Protein AF-A0A915LZQ5-F1 (afdb_monomer_lite)

Radius of gyration: 23.86 Å; chains: 1; bounding box: 58×58×66 Å

InterPro domains:
  IPR000542 Acyltransferase ChoActase/COT/CPT [PTHR22589] (12-148)
  IPR023213 Chloramphenicol acetyltransferase-like domain superfamily [G3DSA:3.30.559.10] (94-149)
  IPR023213 Chloramphenicol acetyltransferase-like domain superfamily [G3DSA:3.30.559.10] (150-200)
  IPR039551 Choline/Carnitine o-acyltransferase, domain 1 and 2 [PF00755] (12-148)
  IPR039551 Choline/Carnitine o-acyltransferase, domain 1 and 2 [PF00755] (152-198)
  IPR042231 Choline/Carnitine o-acyltransferase, domain 2 [G3DSA:3.30.559.70] (10-93)

Foldseek 3Di:
DDDDDPDPDPPPPDDDDDDDPPVADCPVVVVVVVVVVVCCVPVPPDDPPPDDPPVPDDDDDDDDDDDDPVRVVVVVVVVVVVVVVVVPDDDDDDDDPPDDPVVCVVVVHHPVVVVVVVVQVVCCVVPVDGAQAFDWAWCVVDDVTHTFTDDPDNVCRNPVNHCLVVVVVVQVVCVVVVNPLVPVCCCVPPVCCRNRPDHD

Secondary structure (DSSP, 8-state):
----------TT--------STT--HHHHHHHHHHHHHHHHHS----TTPPP-GGGPPPP-PPP----HHHHHHHHHHHHHHHHHHHT--------TTS-HHHHHHTT--HHHHHHHHHHHHHHHHHSS------EEE-TTSTT--EEE--S-HHHHHTT--SHHHHHHHHHHHHHTT--GGG-HHHHSHHHHHHHH---

Organism: Meloidogyne javanica (NCBI:txid6303)

Structure (mmCIF, N/CA/C/O backbone):
data_AF-A0A915LZQ5-F1
#
_entry.id   AF-A0A915LZQ5-F1
#
loop_
_atom_site.group_PDB
_atom_site.id
_atom_site.type_symbol
_atom_site.label_atom_id
_atom_site.label_alt_id
_atom_site.label_comp_id
_atom_site.label_asym_id
_atom_site.label_entity_id
_atom_site.label_seq_id
_atom_site.pdbx_PDB_ins_code
_atom_site.Cartn_x
_atom_site.Cartn_y
_atom_site.Cartn_z
_atom_site.occupancy
_atom_site.B_iso_or_equiv
_atom_site.auth_seq_id
_atom_site.auth_comp_id
_atom_site.auth_asym_id
_atom_site.auth_atom_id
_atom_site.pdbx_PDB_model_num
ATOM 1 N N . MET A 1 1 ? -2.471 -2.135 -4.136 1.00 27.06 1 MET A N 1
ATOM 2 C CA . MET A 1 1 ? -1.853 -3.346 -4.716 1.00 27.06 1 MET A CA 1
ATOM 3 C C . MET A 1 1 ? -1.899 -3.179 -6.227 1.00 27.06 1 MET A C 1
ATOM 5 O O . MET A 1 1 ? -2.992 -3.068 -6.760 1.00 27.06 1 MET A O 1
ATOM 9 N N . PHE A 1 2 ? -0.751 -3.031 -6.893 1.00 25.64 2 PHE A N 1
ATOM 10 C CA . PHE A 1 2 ? -0.680 -2.902 -8.353 1.00 25.64 2 PHE A CA 1
ATOM 11 C C . PHE A 1 2 ? -0.154 -4.216 -8.953 1.00 25.64 2 PHE A C 1
ATOM 13 O O . PHE A 1 2 ? 0.814 -4.782 -8.458 1.00 25.64 2 PHE A O 1
ATOM 20 N N . SER A 1 3 ? -0.923 -4.697 -9.934 1.00 28.83 3 SER A N 1
ATOM 21 C CA . SER A 1 3 ? -0.864 -5.895 -10.787 1.00 28.83 3 SER A CA 1
ATOM 22 C C . SER A 1 3 ? 0.139 -7.024 -10.484 1.00 28.83 3 SER A C 1
ATOM 24 O O . SER A 1 3 ? 1.334 -6.947 -10.775 1.00 28.83 3 SER A O 1
ATOM 26 N N . ILE A 1 4 ? -0.421 -8.171 -10.086 1.00 29.38 4 ILE A N 1
ATOM 27 C CA . ILE A 1 4 ? 0.113 -9.474 -10.480 1.00 29.38 4 ILE A CA 1
ATOM 28 C C . ILE A 1 4 ? -0.446 -9.785 -11.870 1.00 29.38 4 ILE A C 1
ATOM 30 O O . ILE A 1 4 ? -1.651 -9.945 -12.038 1.00 29.38 4 ILE A O 1
ATOM 34 N N . ASN A 1 5 ? 0.437 -9.897 -12.855 1.00 34.09 5 ASN A N 1
ATOM 35 C CA . ASN A 1 5 ? 0.164 -10.677 -14.051 1.00 34.09 5 ASN A CA 1
ATOM 36 C C . ASN A 1 5 ? 1.446 -11.425 -14.418 1.00 34.09 5 ASN A C 1
ATOM 38 O O . ASN A 1 5 ? 2.407 -10.847 -14.926 1.00 34.09 5 ASN A O 1
ATOM 42 N N . CYS A 1 6 ? 1.478 -12.719 -14.108 1.00 31.05 6 CYS A N 1
ATOM 43 C CA . CYS A 1 6 ? 2.489 -13.640 -14.612 1.00 31.05 6 CYS A CA 1
ATOM 44 C C . CYS A 1 6 ? 2.131 -14.022 -16.055 1.00 31.05 6 CYS A C 1
ATOM 46 O O . CYS A 1 6 ? 1.712 -15.140 -16.328 1.00 31.05 6 CYS A O 1
ATOM 48 N N . GLY A 1 7 ? 2.275 -13.063 -16.969 1.00 30.92 7 GLY A N 1
ATOM 49 C CA . GLY A 1 7 ? 2.170 -13.247 -18.411 1.00 30.92 7 GLY A CA 1
ATOM 50 C C . GLY A 1 7 ? 3.357 -12.555 -19.063 1.00 30.92 7 GLY A C 1
ATOM 51 O O . GLY A 1 7 ? 3.455 -11.330 -19.056 1.00 30.92 7 GLY A O 1
ATOM 52 N N . TRP A 1 8 ? 4.304 -13.345 -19.555 1.00 36.03 8 TRP A N 1
ATOM 53 C CA . TRP A 1 8 ? 5.487 -12.867 -20.257 1.00 36.03 8 TRP A CA 1
ATOM 54 C C . TRP A 1 8 ? 5.080 -12.373 -21.643 1.00 36.03 8 TRP A C 1
ATOM 56 O O . TRP A 1 8 ? 5.133 -13.158 -22.571 1.00 36.03 8 TRP A O 1
ATOM 66 N N . GLU A 1 9 ? 4.632 -11.120 -21.768 1.00 37.03 9 GLU A N 1
ATOM 67 C CA . GLU A 1 9 ? 4.634 -10.344 -23.022 1.00 37.03 9 GLU A CA 1
ATOM 68 C C . GLU A 1 9 ? 4.082 -8.924 -22.779 1.00 37.03 9 GLU A C 1
ATOM 70 O O . GLU A 1 9 ? 2.894 -8.640 -22.925 1.00 37.03 9 GLU A O 1
ATOM 75 N N . TRP A 1 10 ? 4.959 -7.981 -22.418 1.00 47.81 10 TRP A N 1
ATOM 76 C CA . TRP A 1 10 ? 4.645 -6.548 -22.487 1.00 47.81 10 TRP A CA 1
ATOM 77 C C . TRP A 1 10 ? 4.782 -6.074 -23.943 1.00 47.81 10 TRP A C 1
ATOM 79 O O . TRP A 1 10 ? 5.743 -5.402 -24.304 1.00 47.81 10 TRP A O 1
ATOM 89 N N . THR A 1 11 ? 3.850 -6.459 -24.816 1.00 56.62 11 THR A N 1
ATOM 90 C CA . THR A 1 11 ? 3.900 -6.160 -26.266 1.00 56.62 11 THR A CA 1
ATOM 91 C C . THR A 1 11 ? 3.349 -4.780 -26.644 1.00 56.62 11 THR A C 1
ATOM 93 O O . THR A 1 11 ? 3.370 -4.407 -27.812 1.00 56.62 11 THR A O 1
ATOM 96 N N . ASN A 1 12 ? 2.878 -3.984 -25.676 1.00 70.25 12 ASN A N 1
ATOM 97 C CA . ASN A 1 12 ? 2.166 -2.718 -25.913 1.00 70.25 12 ASN A CA 1
ATOM 98 C C . ASN A 1 12 ? 2.841 -1.471 -25.310 1.00 70.25 12 ASN A C 1
ATOM 100 O O . ASN A 1 12 ? 2.164 -0.469 -25.078 1.00 70.25 12 ASN A O 1
ATOM 104 N N . CYS A 1 13 ? 4.147 -1.523 -25.029 1.00 74.81 13 CYS A N 1
ATOM 105 C CA . CYS A 1 13 ? 4.921 -0.405 -24.465 1.00 74.81 13 CYS A CA 1
ATOM 106 C C . CYS A 1 13 ? 4.404 0.135 -23.114 1.00 74.81 13 CYS A C 1
ATOM 108 O O . CYS A 1 13 ? 4.734 1.259 -22.735 1.00 74.81 13 CYS A O 1
ATOM 110 N N . LYS A 1 14 ? 3.607 -0.638 -22.365 1.00 81.31 14 LYS A N 1
ATOM 111 C CA . LYS A 1 14 ? 3.223 -0.277 -20.996 1.00 81.31 14 LYS A CA 1
ATOM 112 C C . LYS A 1 14 ? 4.376 -0.573 -20.037 1.00 81.31 14 LYS A C 1
ATOM 114 O O . LYS A 1 14 ? 4.915 -1.675 -20.036 1.00 81.31 14 LYS A O 1
ATOM 119 N N . GLY A 1 15 ? 4.726 0.411 -19.212 1.00 84.06 15 GLY A N 1
ATOM 120 C CA . GLY A 1 15 ? 5.668 0.267 -18.103 1.00 84.06 15 GLY A CA 1
ATOM 121 C C . GLY A 1 15 ? 4.943 0.382 -16.765 1.00 84.06 15 GLY A C 1
ATOM 122 O O . GLY A 1 15 ? 4.075 1.238 -16.605 1.00 84.06 15 GLY A O 1
ATOM 123 N N . THR A 1 16 ? 5.291 -0.474 -15.806 1.00 88.56 16 THR A N 1
ATOM 124 C CA . THR A 1 16 ? 4.781 -0.417 -14.429 1.00 88.56 16 THR A CA 1
ATOM 125 C C . THR A 1 16 ? 5.867 -0.832 -13.440 1.00 88.56 16 THR A C 1
ATOM 127 O O . THR A 1 16 ? 6.858 -1.450 -13.831 1.00 88.56 16 THR A O 1
ATOM 130 N N . ILE A 1 17 ? 5.682 -0.501 -12.161 1.00 88.69 17 ILE A N 1
ATOM 131 C CA . ILE A 1 17 ? 6.575 -0.899 -11.070 1.00 88.69 17 ILE A CA 1
ATOM 132 C C . ILE A 1 17 ? 5.790 -1.767 -10.087 1.00 88.69 17 ILE A C 1
ATOM 134 O O . ILE A 1 17 ? 4.825 -1.308 -9.478 1.00 88.69 17 ILE A O 1
ATOM 138 N N . ASN A 1 18 ? 6.254 -3.001 -9.894 1.00 91.00 18 ASN A N 1
ATOM 139 C CA . ASN A 1 18 ? 5.809 -3.861 -8.803 1.00 91.00 18 ASN A CA 1
ATOM 140 C C . ASN A 1 18 ? 6.783 -3.718 -7.634 1.00 91.00 18 ASN A C 1
ATOM 142 O O . ASN A 1 18 ? 7.990 -3.881 -7.816 1.00 91.00 18 ASN A O 1
ATOM 146 N N . LEU A 1 19 ? 6.261 -3.401 -6.447 1.00 89.38 19 LEU A N 1
ATOM 147 C CA . LEU A 1 19 ? 7.070 -3.140 -5.258 1.00 89.38 19 LEU A CA 1
ATOM 148 C C . LEU A 1 19 ? 6.786 -4.126 -4.121 1.00 89.38 19 LEU A C 1
ATOM 150 O O . LEU A 1 19 ? 5.645 -4.508 -3.863 1.00 89.38 19 LEU A O 1
ATOM 154 N N . GLU A 1 20 ? 7.847 -4.477 -3.406 1.00 94.06 20 GLU A N 1
ATOM 155 C CA . GLU A 1 20 ? 7.773 -5.018 -2.050 1.00 94.06 20 GLU A CA 1
ATOM 156 C C . GLU A 1 20 ? 7.486 -3.841 -1.093 1.00 94.06 20 GLU A C 1
ATOM 158 O O . GLU A 1 20 ? 8.071 -2.774 -1.265 1.00 94.06 20 GLU A O 1
ATOM 163 N N . HIS A 1 21 ? 6.547 -3.983 -0.151 1.00 91.44 21 HIS A N 1
ATOM 164 C CA . HIS A 1 21 ? 5.984 -2.863 0.627 1.00 91.44 21 HIS A CA 1
ATOM 165 C C . HIS A 1 21 ? 6.617 -2.683 2.023 1.00 91.44 21 HIS A C 1
ATOM 167 O O . HIS A 1 21 ? 6.398 -1.675 2.695 1.00 91.44 21 HIS A O 1
ATOM 173 N N . SER A 1 22 ? 7.387 -3.652 2.518 1.00 92.19 22 SER A N 1
ATOM 174 C CA . SER A 1 22 ? 7.903 -3.632 3.890 1.00 92.19 22 SER A CA 1
ATOM 175 C C . SER A 1 22 ? 8.868 -2.467 4.139 1.00 92.19 22 SER A C 1
ATOM 177 O O . SER A 1 22 ? 8.788 -1.801 5.179 1.00 92.19 22 SER A O 1
ATOM 179 N N . TRP A 1 23 ? 9.726 -2.157 3.163 1.00 92.56 23 TRP A N 1
ATOM 180 C CA . TRP A 1 23 ? 10.783 -1.155 3.312 1.00 92.56 23 TRP A CA 1
ATOM 181 C C . TRP A 1 23 ? 10.267 0.289 3.379 1.00 92.56 23 TRP A C 1
ATOM 183 O O . TRP A 1 23 ? 10.946 1.146 3.944 1.00 92.56 23 TRP A O 1
ATOM 193 N N . GLY A 1 24 ? 9.077 0.581 2.847 1.00 90.12 24 GLY A N 1
ATOM 194 C CA . GLY A 1 24 ? 8.582 1.952 2.759 1.00 90.12 24 GLY A CA 1
ATOM 195 C C . GLY A 1 24 ? 7.171 2.072 2.201 1.00 90.12 24 GLY A C 1
ATOM 196 O O . GLY A 1 24 ? 6.600 1.120 1.682 1.00 90.12 24 GLY A O 1
ATOM 197 N N . ASP A 1 25 ? 6.609 3.270 2.328 1.00 91.00 25 ASP A N 1
ATOM 198 C CA . ASP A 1 25 ? 5.268 3.586 1.837 1.00 91.00 25 ASP A CA 1
ATOM 199 C C . ASP A 1 25 ? 5.322 4.167 0.411 1.00 91.00 25 ASP A C 1
ATOM 201 O O . ASP A 1 25 ? 6.377 4.570 -0.089 1.00 91.00 25 ASP A O 1
ATOM 205 N N . GLY A 1 26 ? 4.167 4.261 -0.253 1.00 88.06 26 GLY A N 1
ATOM 206 C CA . GLY A 1 26 ? 4.080 4.602 -1.679 1.00 88.06 26 GLY A CA 1
ATOM 207 C C . GLY A 1 26 ? 4.660 5.962 -2.101 1.00 88.06 26 GLY A C 1
ATOM 208 O O . GLY A 1 26 ? 4.900 6.158 -3.287 1.00 88.06 26 GLY A O 1
ATOM 209 N N . VAL A 1 27 ? 4.933 6.889 -1.175 1.00 88.25 27 VAL A N 1
ATOM 210 C CA . VAL A 1 27 ? 5.432 8.246 -1.488 1.00 88.25 27 VAL A CA 1
ATOM 211 C C . VAL A 1 27 ? 6.784 8.214 -2.210 1.00 88.25 27 VAL A C 1
ATOM 213 O O . VAL A 1 27 ? 6.980 8.944 -3.181 1.00 88.25 27 VAL A O 1
ATOM 216 N N . ALA A 1 28 ? 7.709 7.354 -1.774 1.00 89.38 28 ALA A N 1
ATOM 217 C CA . ALA A 1 28 ? 9.025 7.240 -2.405 1.00 89.38 28 ALA A CA 1
ATOM 218 C C . ALA A 1 28 ? 8.923 6.665 -3.827 1.00 89.38 28 ALA A C 1
ATOM 220 O O . ALA A 1 28 ? 9.578 7.154 -4.747 1.00 89.38 28 ALA A O 1
ATOM 221 N N . VAL A 1 29 ? 8.062 5.661 -4.016 1.00 91.69 29 VAL A N 1
ATOM 222 C CA . VAL A 1 29 ? 7.835 5.037 -5.327 1.00 91.69 29 VAL A CA 1
ATOM 223 C C . VAL A 1 29 ? 7.101 5.986 -6.270 1.00 91.69 29 VAL A C 1
ATOM 225 O O . VAL A 1 29 ? 7.479 6.081 -7.432 1.00 91.69 29 VAL A O 1
ATOM 228 N N . LEU A 1 30 ? 6.114 6.742 -5.779 1.00 91.12 30 LEU A N 1
ATOM 229 C CA . LEU A 1 30 ? 5.427 7.763 -6.569 1.00 91.12 30 LEU A CA 1
ATOM 230 C C . LEU A 1 30 ? 6.423 8.799 -7.094 1.00 91.12 30 LEU A C 1
ATOM 232 O O . LEU A 1 30 ? 6.446 9.067 -8.292 1.00 91.12 30 LEU A O 1
ATOM 236 N N . ARG A 1 31 ? 7.307 9.308 -6.224 1.00 93.50 31 ARG A N 1
ATOM 237 C CA . ARG A 1 31 ? 8.341 10.257 -6.643 1.00 93.50 31 ARG A CA 1
ATOM 238 C C . ARG A 1 31 ? 9.282 9.652 -7.685 1.00 93.50 31 ARG A C 1
ATOM 240 O O . ARG A 1 31 ? 9.607 10.317 -8.662 1.00 93.50 31 ARG A O 1
ATOM 247 N N . LEU A 1 32 ? 9.703 8.401 -7.496 1.00 93.38 32 LEU A N 1
ATOM 248 C CA . LEU A 1 32 ? 10.529 7.688 -8.470 1.00 93.38 32 LEU A CA 1
ATOM 249 C C . LEU A 1 32 ? 9.826 7.586 -9.832 1.00 93.38 32 LEU A C 1
ATOM 251 O O . LEU A 1 32 ? 10.436 7.885 -10.853 1.00 93.38 32 LEU A O 1
ATOM 255 N N . MET A 1 33 ? 8.551 7.194 -9.852 1.00 92.69 33 MET A N 1
ATOM 256 C CA . MET A 1 33 ? 7.766 7.073 -11.084 1.00 92.69 33 MET A CA 1
ATOM 257 C C . MET A 1 33 ? 7.604 8.418 -11.795 1.00 92.69 33 MET A C 1
ATOM 259 O O . MET A 1 33 ? 7.789 8.484 -13.008 1.00 92.69 33 MET A O 1
ATOM 263 N N . GLU A 1 34 ? 7.294 9.484 -11.055 1.00 93.88 34 GLU A N 1
ATOM 264 C CA . GLU A 1 34 ? 7.152 10.837 -11.602 1.00 93.88 34 GLU A CA 1
ATOM 265 C C . GLU A 1 34 ? 8.461 11.345 -12.216 1.00 93.88 34 GLU A C 1
ATOM 267 O O . GLU A 1 34 ? 8.449 11.870 -13.330 1.00 93.88 34 GLU A O 1
ATOM 272 N N . GLU A 1 35 ? 9.593 11.159 -11.531 1.00 95.06 35 GLU A N 1
ATOM 273 C CA . GLU A 1 35 ? 10.899 11.599 -12.034 1.00 95.06 35 GLU A CA 1
ATOM 274 C C . GLU A 1 35 ? 11.370 10.759 -13.225 1.00 95.06 35 GLU A C 1
ATOM 276 O O . GLU A 1 35 ? 11.837 11.330 -14.205 1.00 95.06 35 GLU A O 1
ATOM 281 N N . ILE A 1 36 ? 11.188 9.430 -13.205 1.00 92.75 36 ILE A N 1
ATOM 282 C CA . ILE A 1 36 ? 11.489 8.573 -14.365 1.00 92.75 36 ILE A CA 1
ATOM 283 C C . ILE A 1 36 ? 10.637 8.991 -15.563 1.00 92.75 36 ILE A C 1
ATOM 285 O O . ILE A 1 36 ? 11.151 9.130 -16.673 1.00 92.75 36 ILE A O 1
ATOM 289 N N . LEU A 1 37 ? 9.334 9.206 -15.368 1.00 91.12 37 LEU A N 1
ATOM 290 C CA . LEU A 1 37 ? 8.449 9.612 -16.456 1.00 91.12 37 LEU A CA 1
ATOM 291 C C . LEU A 1 37 ? 8.865 10.973 -17.022 1.00 91.12 37 LEU A C 1
ATOM 293 O O . LEU A 1 37 ? 8.961 11.142 -18.236 1.00 91.12 37 LEU A O 1
ATOM 297 N N . LYS A 1 38 ? 9.145 11.939 -16.148 1.00 94.00 38 LYS A N 1
ATOM 298 C CA . LYS A 1 38 ? 9.611 13.261 -16.555 1.00 94.00 38 LYS A CA 1
ATOM 299 C C . LYS A 1 38 ? 10.918 13.164 -17.336 1.00 94.00 38 LYS A C 1
ATOM 301 O O . LYS A 1 38 ? 10.980 13.674 -18.450 1.00 94.00 38 LYS A O 1
ATOM 306 N N . ASP A 1 39 ? 11.919 12.476 -16.794 1.00 93.81 39 ASP A N 1
ATOM 307 C CA . ASP A 1 39 ? 13.245 12.350 -17.398 1.00 93.81 39 ASP A CA 1
ATOM 308 C C . ASP A 1 39 ? 13.202 11.618 -18.746 1.00 93.81 39 ASP A C 1
ATOM 310 O O . ASP A 1 39 ? 13.774 12.084 -19.729 1.00 93.81 39 ASP A O 1
ATOM 314 N N . THR A 1 40 ? 12.424 10.538 -18.850 1.00 89.44 40 THR A N 1
ATOM 315 C CA . THR A 1 40 ? 12.242 9.805 -20.116 1.00 89.44 40 THR A CA 1
ATOM 316 C C . THR A 1 40 ? 11.530 10.627 -21.192 1.00 89.44 40 THR A C 1
ATOM 318 O O . THR A 1 40 ? 11.726 10.378 -22.384 1.00 89.44 40 THR A O 1
ATOM 321 N N . ILE A 1 41 ? 10.727 11.626 -20.817 1.00 89.62 41 ILE A N 1
ATOM 322 C CA . ILE A 1 41 ? 10.087 12.548 -21.762 1.00 89.62 41 ILE A CA 1
ATOM 323 C C . ILE A 1 41 ? 11.026 13.701 -22.129 1.00 89.62 41 ILE A C 1
ATOM 325 O O . ILE A 1 41 ? 11.144 14.014 -23.315 1.00 89.62 41 ILE A O 1
ATOM 329 N N . THR A 1 42 ? 11.683 14.328 -21.149 1.00 94.50 42 THR A N 1
ATOM 330 C CA . THR A 1 42 ? 12.468 15.556 -21.356 1.00 94.50 42 THR A CA 1
ATOM 331 C C . THR A 1 42 ? 13.904 15.296 -21.803 1.00 94.50 42 THR A C 1
ATOM 333 O O . THR A 1 42 ? 14.410 16.023 -22.651 1.00 94.50 42 THR A O 1
ATOM 336 N N . ASN A 1 43 ? 14.551 14.253 -21.279 1.00 93.12 43 ASN A N 1
ATOM 337 C CA . ASN A 1 43 ? 15.968 13.937 -21.477 1.00 93.12 43 ASN A CA 1
ATOM 338 C C . ASN A 1 43 ? 16.142 12.587 -22.186 1.00 93.12 43 ASN A C 1
ATOM 340 O O . ASN A 1 43 ? 16.880 11.708 -21.738 1.00 93.12 43 ASN A O 1
ATOM 344 N N . ARG A 1 44 ? 15.451 12.397 -23.317 1.00 86.25 44 ARG A N 1
ATOM 345 C CA . ARG A 1 44 ? 15.532 11.152 -24.098 1.00 86.25 44 ARG A CA 1
ATOM 346 C C . ARG A 1 44 ? 16.973 10.844 -24.497 1.00 86.25 44 ARG A C 1
ATOM 348 O O . ARG A 1 44 ? 17.527 11.455 -25.406 1.00 86.25 44 ARG A O 1
ATOM 355 N N . PHE A 1 45 ? 17.555 9.834 -23.860 1.00 80.81 45 PHE A N 1
ATOM 356 C CA . PHE A 1 45 ? 18.912 9.379 -24.155 1.00 80.81 45 PHE A CA 1
ATOM 357 C C . PHE A 1 45 ? 18.965 8.340 -25.288 1.00 80.81 45 PHE A C 1
ATOM 359 O O . PHE A 1 45 ? 20.042 8.027 -25.791 1.00 80.81 45 PHE A O 1
ATOM 366 N N . VAL A 1 46 ? 17.818 7.823 -25.739 1.00 83.69 46 VAL A N 1
ATOM 367 C CA . VAL A 1 46 ? 17.680 6.888 -26.868 1.00 83.69 46 VAL A CA 1
ATOM 368 C C . VAL A 1 46 ? 16.458 7.240 -27.714 1.00 83.69 46 VAL A C 1
ATOM 370 O O . VAL A 1 46 ? 15.448 7.724 -27.207 1.00 83.69 46 VAL A O 1
ATOM 373 N N . SER A 1 47 ? 16.563 6.996 -29.019 1.00 83.88 47 SER A N 1
ATOM 374 C CA . SER A 1 47 ? 15.497 7.188 -30.002 1.00 83.88 47 SER A CA 1
ATOM 375 C C . SER A 1 47 ? 15.262 5.900 -30.786 1.00 83.88 47 SER A C 1
ATOM 377 O O . SER A 1 47 ? 16.155 5.058 -30.919 1.00 83.88 47 SER A O 1
ATOM 379 N N . VAL A 1 48 ? 14.047 5.747 -31.314 1.00 83.69 48 VAL A N 1
ATOM 380 C CA . VAL A 1 48 ? 13.695 4.614 -32.178 1.00 83.69 48 VAL A CA 1
ATOM 381 C C . VAL A 1 48 ? 14.615 4.623 -33.402 1.00 83.69 48 VAL A C 1
ATOM 383 O O . VAL A 1 48 ? 14.763 5.650 -34.060 1.00 83.69 48 VAL A O 1
ATOM 386 N N . GLY A 1 49 ? 15.261 3.490 -33.681 1.00 81.75 49 GLY A N 1
ATOM 387 C CA . GLY A 1 49 ? 16.186 3.339 -34.809 1.00 81.75 49 GLY A CA 1
ATOM 388 C C . GLY A 1 49 ? 17.626 3.795 -34.549 1.00 81.75 49 GLY A C 1
ATOM 389 O O . GLY A 1 49 ? 18.467 3.643 -35.437 1.00 81.75 49 GLY A O 1
ATOM 390 N N . ARG A 1 50 ? 17.953 4.307 -33.350 1.00 83.12 50 ARG A N 1
ATOM 391 C CA . ARG A 1 50 ? 19.348 4.582 -32.973 1.00 83.12 50 ARG A CA 1
ATOM 392 C C . ARG A 1 50 ? 20.148 3.279 -32.998 1.00 83.12 50 ARG A C 1
ATOM 394 O O . ARG A 1 50 ? 19.853 2.357 -32.242 1.00 83.12 50 ARG A O 1
ATOM 401 N N . GLN A 1 51 ? 21.174 3.224 -33.845 1.00 80.12 51 GLN A N 1
ATOM 402 C CA . GLN A 1 51 ? 22.090 2.087 -33.903 1.00 80.12 51 GLN A CA 1
ATOM 403 C C . GLN A 1 51 ? 22.866 1.989 -32.586 1.00 80.12 51 GLN A C 1
ATOM 405 O O . GLN A 1 51 ? 23.440 2.976 -32.115 1.00 80.12 51 GLN A O 1
ATOM 410 N N . VAL A 1 52 ? 22.839 0.807 -31.974 1.00 81.50 52 VAL A N 1
ATOM 411 C CA . VAL A 1 52 ? 23.591 0.519 -30.752 1.00 81.50 52 VAL A CA 1
ATOM 412 C C . VAL A 1 52 ? 25.011 0.143 -31.154 1.00 81.50 52 VAL A C 1
ATOM 414 O O . VAL A 1 52 ? 25.214 -0.720 -32.004 1.00 81.50 52 VAL A O 1
ATOM 417 N N . ASP A 1 53 ? 25.996 0.789 -30.537 1.00 81.19 53 ASP A N 1
ATOM 418 C CA . ASP A 1 53 ? 27.399 0.421 -30.700 1.00 81.19 53 ASP A CA 1
ATOM 419 C C . ASP A 1 53 ? 27.656 -0.903 -29.968 1.00 81.19 53 ASP A C 1
ATOM 421 O O . ASP A 1 53 ? 27.874 -0.931 -28.755 1.00 81.19 53 ASP A O 1
ATOM 425 N N . ALA A 1 54 ? 27.584 -2.010 -30.709 1.00 77.50 54 ALA A N 1
ATOM 426 C CA . ALA A 1 54 ? 27.775 -3.354 -30.173 1.00 77.50 54 ALA A CA 1
ATOM 427 C C . ALA A 1 54 ? 29.158 -3.542 -29.524 1.00 77.50 54 ALA A C 1
ATOM 429 O O . ALA A 1 54 ? 29.289 -4.366 -28.625 1.00 77.50 54 ALA A O 1
ATOM 430 N N . ALA A 1 55 ? 30.166 -2.747 -29.909 1.00 78.94 55 ALA A N 1
ATOM 431 C CA . ALA A 1 55 ? 31.494 -2.799 -29.299 1.00 78.94 55 ALA A CA 1
ATOM 432 C C . ALA A 1 55 ? 31.524 -2.213 -27.874 1.00 78.94 55 ALA A C 1
ATOM 434 O O . ALA A 1 55 ? 32.451 -2.490 -27.117 1.00 78.94 55 ALA A O 1
ATOM 435 N N . LYS A 1 56 ? 30.512 -1.418 -27.494 1.00 76.75 56 LYS A N 1
ATOM 436 C CA . LYS A 1 56 ? 30.338 -0.854 -26.142 1.00 76.75 56 LYS A CA 1
ATOM 437 C C . LYS A 1 56 ? 29.287 -1.585 -25.312 1.00 76.75 56 LYS A C 1
ATOM 439 O O . LYS A 1 56 ? 29.068 -1.220 -24.156 1.00 76.75 56 LYS A O 1
ATOM 444 N N . ALA A 1 57 ? 28.610 -2.577 -25.883 1.00 78.69 57 ALA A N 1
ATOM 445 C CA . ALA A 1 57 ? 27.676 -3.395 -25.132 1.00 78.69 57 ALA A CA 1
ATOM 446 C C . ALA A 1 57 ? 28.471 -4.253 -24.138 1.00 78.69 57 ALA A C 1
ATOM 448 O O . ALA A 1 57 ? 29.302 -5.068 -24.532 1.00 78.69 57 ALA A O 1
ATOM 449 N N . GLY A 1 58 ? 28.244 -4.045 -22.840 1.00 80.81 58 GLY A N 1
ATOM 450 C CA . GLY A 1 58 ? 28.800 -4.923 -21.815 1.00 80.81 58 GLY A CA 1
ATOM 451 C C . GLY A 1 58 ? 28.303 -6.359 -21.996 1.00 80.81 58 GLY A C 1
ATOM 452 O O . GLY A 1 58 ? 27.203 -6.590 -22.505 1.00 80.81 58 GLY A O 1
ATOM 453 N N . GLU A 1 59 ? 29.105 -7.331 -21.567 1.00 85.00 59 GLU A N 1
ATOM 454 C CA . GLU A 1 59 ? 28.702 -8.734 -21.598 1.00 85.00 59 GLU A CA 1
ATOM 455 C C . GLU A 1 59 ? 27.529 -8.967 -20.632 1.00 85.00 59 GLU A C 1
ATOM 457 O O . GLU A 1 59 ? 27.582 -8.599 -19.455 1.00 85.00 59 GLU A O 1
ATOM 462 N N . THR A 1 60 ? 26.450 -9.580 -21.123 1.00 89.81 60 THR A N 1
ATOM 463 C CA . THR A 1 60 ? 25.325 -9.988 -20.273 1.00 89.81 60 THR A CA 1
ATOM 464 C C . THR A 1 60 ? 25.526 -11.430 -19.835 1.00 89.81 60 THR A C 1
ATOM 466 O O . THR A 1 60 ? 25.752 -12.319 -20.654 1.00 89.81 60 THR A O 1
ATOM 469 N N . LYS A 1 61 ? 25.440 -11.681 -18.527 1.00 92.06 61 LYS A N 1
ATOM 470 C CA . LYS A 1 61 ? 25.630 -13.019 -17.968 1.00 92.06 61 LYS A CA 1
ATOM 471 C C . LYS A 1 61 ? 24.299 -13.619 -17.542 1.00 92.06 61 LYS A C 1
ATOM 473 O O . LYS A 1 61 ? 23.612 -13.084 -16.673 1.00 92.06 61 LYS A O 1
ATOM 478 N N . ARG A 1 62 ? 23.961 -14.776 -18.110 1.00 94.69 62 ARG A N 1
ATOM 479 C CA . ARG A 1 62 ? 22.823 -15.577 -17.652 1.00 94.69 62 ARG A CA 1
ATOM 480 C C . ARG A 1 62 ? 23.095 -16.098 -16.239 1.00 94.69 62 ARG A C 1
ATOM 482 O O . ARG A 1 62 ? 24.136 -16.699 -15.987 1.00 94.69 62 ARG A O 1
ATOM 489 N N . LEU A 1 63 ? 22.144 -15.896 -15.327 1.00 96.50 63 LEU A N 1
ATOM 490 C CA . LEU A 1 63 ? 22.191 -16.512 -14.002 1.00 96.50 63 LEU A CA 1
ATOM 491 C C . LEU A 1 63 ? 21.816 -17.995 -14.117 1.00 96.50 63 LEU A C 1
ATOM 493 O O . LEU A 1 63 ? 20.743 -18.334 -14.623 1.00 96.50 63 LEU A O 1
ATOM 497 N N . GLU A 1 64 ? 22.705 -18.873 -13.657 1.00 96.69 64 GLU A N 1
ATOM 498 C CA . GLU A 1 64 ? 22.501 -20.321 -13.659 1.00 96.69 64 GLU A CA 1
ATOM 499 C C . GLU A 1 64 ? 22.078 -20.816 -12.277 1.00 96.69 64 GLU A C 1
ATOM 501 O O . GLU A 1 64 ? 22.721 -20.523 -11.269 1.00 96.69 64 GLU A O 1
ATOM 506 N N . TRP A 1 65 ? 21.011 -21.613 -12.238 1.00 96.38 65 TRP A N 1
ATOM 507 C CA . TRP A 1 65 ? 20.456 -22.169 -11.007 1.00 96.38 65 TRP A CA 1
ATOM 508 C C . TRP A 1 65 ? 20.526 -23.694 -11.050 1.00 96.38 65 TRP A C 1
ATOM 510 O O . TRP A 1 65 ? 19.968 -24.327 -11.948 1.00 96.38 65 TRP A O 1
ATOM 520 N N . LYS A 1 66 ? 21.189 -24.303 -10.064 1.00 97.12 66 LYS A N 1
ATOM 521 C CA . LYS A 1 66 ? 21.228 -25.763 -9.901 1.00 97.12 66 LYS A CA 1
ATOM 522 C C . LYS A 1 66 ? 20.071 -26.196 -9.008 1.00 97.12 66 LYS A C 1
ATOM 524 O O . LYS A 1 66 ? 20.097 -25.970 -7.803 1.00 97.12 66 LYS A O 1
ATOM 529 N N . LEU A 1 67 ? 19.049 -26.804 -9.606 1.00 97.44 67 LEU A N 1
ATOM 530 C CA . LEU A 1 67 ? 17.841 -27.230 -8.898 1.00 97.44 67 LEU A CA 1
ATOM 531 C C . LEU A 1 67 ? 17.845 -28.745 -8.679 1.00 97.44 67 LEU A C 1
ATOM 533 O O . LEU A 1 67 ? 17.963 -29.512 -9.639 1.00 97.44 67 LEU A O 1
ATOM 537 N N . ASN A 1 68 ? 17.663 -29.163 -7.428 1.00 97.94 68 ASN A N 1
ATOM 538 C CA . ASN A 1 68 ? 17.358 -30.550 -7.078 1.00 97.94 68 ASN A CA 1
ATOM 539 C C . ASN A 1 68 ? 15.838 -30.805 -7.130 1.00 97.94 68 ASN A C 1
ATOM 541 O O . ASN A 1 68 ? 15.045 -29.872 -7.290 1.00 97.94 68 ASN A O 1
ATOM 545 N N . ASP A 1 69 ? 15.422 -32.061 -6.981 1.00 98.06 69 ASP A N 1
ATOM 546 C CA . ASP A 1 69 ? 14.009 -32.449 -7.111 1.00 98.06 69 ASP A CA 1
ATOM 547 C C . ASP A 1 69 ? 13.110 -31.832 -6.031 1.00 98.06 69 ASP A C 1
ATOM 549 O O . ASP A 1 69 ? 11.968 -31.454 -6.305 1.00 98.06 69 ASP A O 1
ATOM 553 N N . SER A 1 70 ? 13.644 -31.632 -4.822 1.00 98.19 70 SER A N 1
ATOM 554 C CA . SER A 1 70 ? 12.937 -30.946 -3.733 1.00 98.19 70 SER A CA 1
ATOM 555 C C . SER A 1 70 ? 12.634 -29.482 -4.083 1.00 98.19 70 SER A C 1
ATOM 557 O O . SER A 1 70 ? 11.497 -29.019 -3.945 1.00 98.19 70 SER A O 1
ATOM 559 N N . LEU A 1 71 ? 13.614 -28.758 -4.632 1.00 98.31 71 LEU A N 1
ATOM 560 C CA . LEU A 1 71 ? 13.440 -27.378 -5.087 1.00 98.31 71 LEU A CA 1
ATOM 561 C C . LEU A 1 71 ? 12.467 -27.293 -6.263 1.00 98.31 71 LEU A C 1
ATOM 563 O O . LEU A 1 71 ? 11.604 -26.419 -6.269 1.00 98.31 71 LEU A O 1
ATOM 567 N N . ARG A 1 72 ? 12.546 -28.217 -7.228 1.00 98.12 72 ARG A N 1
ATOM 568 C CA . ARG A 1 72 ? 11.599 -28.272 -8.358 1.00 98.12 72 ARG A CA 1
ATOM 569 C C . ARG A 1 72 ? 10.166 -28.472 -7.874 1.00 98.12 72 ARG A C 1
ATOM 571 O O . ARG A 1 72 ? 9.266 -27.762 -8.318 1.00 98.12 72 ARG A O 1
ATOM 578 N N . THR A 1 73 ? 9.971 -29.378 -6.920 1.00 98.31 73 THR A N 1
ATOM 579 C CA . THR A 1 73 ? 8.666 -29.628 -6.294 1.00 98.31 73 THR A CA 1
ATOM 580 C C . THR A 1 73 ? 8.160 -28.388 -5.556 1.00 98.31 73 THR A C 1
ATOM 582 O O . THR A 1 73 ? 7.004 -27.997 -5.714 1.00 98.31 73 THR A O 1
ATOM 585 N N . THR A 1 74 ? 9.034 -27.720 -4.800 1.00 98.31 74 THR A N 1
ATOM 586 C CA . THR A 1 74 ? 8.699 -26.490 -4.066 1.00 98.31 74 THR A CA 1
ATOM 587 C C . THR A 1 74 ? 8.299 -25.357 -5.011 1.00 98.31 74 THR A C 1
ATOM 589 O O . THR A 1 74 ? 7.282 -24.706 -4.784 1.00 98.31 74 THR A O 1
ATOM 592 N N . ILE A 1 75 ? 9.046 -25.153 -6.101 1.00 98.31 75 ILE A N 1
ATOM 593 C CA . ILE A 1 75 ? 8.743 -24.146 -7.128 1.00 98.31 75 ILE A CA 1
ATOM 594 C C . ILE A 1 75 ? 7.386 -24.432 -7.771 1.00 98.31 75 ILE A C 1
ATOM 596 O O . ILE A 1 75 ? 6.564 -23.525 -7.894 1.00 98.31 75 ILE A O 1
ATOM 600 N N . ARG A 1 76 ? 7.125 -25.694 -8.133 1.00 98.06 76 ARG A N 1
ATOM 601 C CA . ARG A 1 76 ? 5.840 -26.102 -8.707 1.00 98.06 76 ARG A CA 1
ATOM 602 C C . ARG A 1 76 ? 4.688 -25.793 -7.749 1.00 98.06 76 ARG A C 1
ATOM 604 O O . ARG A 1 76 ? 3.738 -25.126 -8.145 1.00 98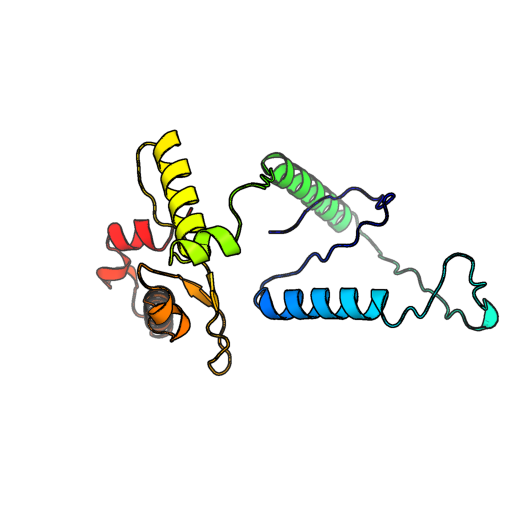.06 76 ARG A O 1
ATOM 611 N N . LYS A 1 77 ? 4.808 -26.192 -6.481 1.00 98.44 77 LYS A N 1
ATOM 612 C CA . LYS A 1 77 ? 3.795 -25.914 -5.454 1.00 98.44 77 LYS A CA 1
ATOM 613 C C . LYS A 1 77 ? 3.577 -24.411 -5.258 1.00 98.44 77 LYS A C 1
ATOM 615 O O . LYS A 1 77 ? 2.438 -23.965 -5.172 1.00 98.44 77 LYS A O 1
ATOM 620 N N . ALA A 1 78 ? 4.648 -23.619 -5.204 1.00 98.12 78 ALA A N 1
ATOM 621 C CA . ALA A 1 78 ? 4.554 -22.167 -5.061 1.00 98.12 78 ALA A CA 1
ATOM 622 C C . ALA A 1 78 ? 3.853 -21.514 -6.265 1.00 98.12 78 ALA A C 1
ATOM 624 O O . ALA A 1 78 ? 3.057 -20.594 -6.082 1.00 98.12 78 ALA A O 1
ATOM 625 N N . SER A 1 79 ? 4.108 -22.016 -7.477 1.00 97.50 79 SER A N 1
ATOM 626 C CA . SER A 1 79 ? 3.448 -21.568 -8.705 1.00 97.50 79 SER A CA 1
ATOM 627 C C . SER A 1 79 ? 1.955 -21.910 -8.709 1.00 97.50 79 SER A C 1
ATOM 629 O O . SER A 1 79 ? 1.141 -21.018 -8.935 1.00 97.50 79 SER A O 1
ATOM 631 N N . GLU A 1 80 ? 1.583 -23.148 -8.368 1.00 97.31 80 GLU A N 1
ATOM 632 C CA . GLU A 1 80 ? 0.178 -23.569 -8.241 1.00 97.31 80 GLU A CA 1
ATOM 633 C C . GLU A 1 80 ? -0.567 -22.711 -7.204 1.00 97.31 80 GLU A C 1
ATOM 635 O O . GLU A 1 80 ? -1.648 -22.188 -7.473 1.00 97.31 80 GLU A O 1
ATOM 640 N N . GLN A 1 81 ? 0.049 -22.481 -6.041 1.00 96.88 81 GLN A N 1
ATOM 641 C CA . GLN A 1 81 ? -0.506 -21.612 -5.002 1.00 96.88 81 GLN A CA 1
ATOM 642 C C . GLN A 1 81 ? -0.637 -20.154 -5.450 1.00 96.88 81 GLN A C 1
ATOM 644 O O . GLN A 1 81 ? -1.579 -19.472 -5.055 1.00 96.88 81 GLN A O 1
ATOM 649 N N . HIS A 1 82 ? 0.318 -19.648 -6.230 1.00 95.75 82 HIS A N 1
ATOM 650 C CA . HIS A 1 82 ? 0.259 -18.295 -6.765 1.00 95.75 82 HIS A CA 1
ATOM 651 C C . HIS A 1 82 ? -0.912 -18.140 -7.736 1.00 95.75 82 HIS A C 1
ATOM 653 O O . HIS A 1 82 ? -1.713 -17.227 -7.555 1.00 95.75 82 HIS A O 1
ATOM 659 N N . VAL A 1 83 ? -1.055 -19.058 -8.696 1.00 96.00 83 VAL A N 1
ATOM 660 C CA . VAL A 1 83 ? -2.176 -19.061 -9.649 1.00 96.00 83 VAL A CA 1
ATOM 661 C C . VAL A 1 83 ? -3.511 -19.135 -8.910 1.00 96.00 83 VAL A C 1
ATOM 663 O O . VAL A 1 83 ? -4.392 -18.323 -9.172 1.00 96.00 83 VAL A O 1
ATOM 666 N N . HIS A 1 84 ? -3.631 -20.035 -7.930 1.00 95.19 84 HIS A N 1
ATOM 667 C CA . HIS A 1 84 ? -4.847 -20.175 -7.131 1.00 95.19 84 HIS A CA 1
ATOM 668 C C . HIS A 1 84 ? -5.201 -18.903 -6.342 1.00 95.19 84 HIS A C 1
ATOM 670 O O . HIS A 1 84 ? -6.353 -18.484 -6.328 1.00 95.19 84 HIS A O 1
ATOM 676 N N . ARG A 1 85 ? -4.216 -18.236 -5.726 1.00 93.31 85 ARG A N 1
ATOM 677 C CA . ARG A 1 85 ? -4.459 -16.953 -5.042 1.00 93.31 85 ARG A CA 1
ATOM 678 C C . ARG A 1 85 ? -4.866 -15.842 -6.006 1.00 93.31 85 ARG A C 1
ATOM 680 O O . ARG A 1 85 ? -5.655 -14.984 -5.637 1.00 93.31 85 ARG A O 1
ATOM 687 N N . CYS A 1 86 ? -4.327 -15.840 -7.222 1.00 93.44 86 CYS A N 1
ATOM 688 C CA . CYS A 1 86 ? -4.665 -14.821 -8.214 1.00 93.44 86 CYS A CA 1
ATOM 689 C C . CYS A 1 86 ? -6.045 -15.041 -8.833 1.00 93.44 86 CYS A C 1
ATOM 691 O O . CYS A 1 86 ? -6.668 -14.068 -9.238 1.00 93.44 86 CYS A O 1
ATOM 693 N N . SER A 1 87 ? -6.537 -16.285 -8.896 1.00 93.69 87 SER A N 1
ATOM 694 C CA . SER A 1 87 ? -7.853 -16.567 -9.483 1.00 93.69 87 SER A CA 1
ATOM 695 C C . SER A 1 87 ? -9.028 -15.990 -8.689 1.00 93.69 87 SER A C 1
ATOM 697 O O . SER A 1 87 ? -10.096 -15.820 -9.262 1.00 93.69 87 SER A O 1
ATOM 699 N N . ASP A 1 88 ? -8.831 -15.674 -7.406 1.00 93.38 88 ASP A N 1
ATOM 700 C CA . ASP A 1 88 ? -9.853 -15.072 -6.535 1.00 93.38 88 ASP A CA 1
ATOM 701 C C . ASP A 1 88 ? -9.784 -13.528 -6.507 1.00 93.38 88 ASP A C 1
ATOM 703 O O . ASP A 1 88 ? -10.574 -12.856 -5.849 1.00 93.38 88 ASP A O 1
ATOM 707 N N . LEU A 1 89 ? -8.825 -12.926 -7.223 1.00 93.31 89 LEU A N 1
ATOM 708 C CA . LEU A 1 89 ? -8.665 -11.475 -7.256 1.00 93.31 89 LEU A CA 1
ATOM 709 C C . LEU A 1 89 ? -9.606 -10.844 -8.293 1.00 93.31 89 LEU A C 1
ATOM 711 O O . LEU A 1 89 ? -9.342 -10.884 -9.495 1.00 93.31 89 LEU A O 1
ATOM 715 N N . GLY A 1 90 ? -10.664 -10.184 -7.821 1.00 92.62 90 GLY A N 1
ATOM 716 C CA . GLY A 1 90 ? -11.471 -9.267 -8.628 1.00 92.62 90 GLY A CA 1
ATOM 717 C C . GLY A 1 90 ? -10.842 -7.872 -8.694 1.00 92.62 90 GLY A C 1
ATOM 718 O O . GLY A 1 90 ? -10.502 -7.291 -7.664 1.00 92.62 90 GLY A O 1
ATOM 719 N N . PHE A 1 91 ? -10.693 -7.315 -9.897 1.00 91.94 91 PHE A N 1
ATOM 720 C CA . PHE A 1 91 ? -10.208 -5.949 -10.104 1.00 91.94 91 PHE A CA 1
ATOM 721 C C . PHE A 1 91 ? -10.950 -5.291 -11.267 1.00 91.94 91 PHE A C 1
ATOM 723 O O . PHE A 1 91 ? -11.063 -5.879 -12.340 1.00 91.94 91 PHE A O 1
ATOM 730 N N . ASP A 1 92 ? -11.397 -4.056 -11.058 1.00 93.00 92 ASP A N 1
ATOM 731 C CA . ASP A 1 92 ? -11.977 -3.204 -12.093 1.00 93.00 92 ASP A CA 1
ATOM 732 C C . ASP A 1 92 ? -11.586 -1.738 -11.838 1.00 93.00 92 ASP A C 1
ATOM 734 O O . ASP A 1 92 ? -11.153 -1.378 -10.739 1.00 93.00 92 ASP A O 1
ATOM 738 N N . CYS A 1 93 ? -11.706 -0.889 -12.855 1.00 91.62 93 CYS A N 1
ATOM 739 C CA . CYS A 1 93 ? -11.379 0.530 -12.784 1.00 91.62 93 CYS A CA 1
ATOM 740 C C . CYS A 1 93 ? -12.529 1.368 -13.341 1.00 91.62 93 CYS A C 1
ATOM 742 O O . CYS A 1 93 ? -12.959 1.181 -14.477 1.00 91.62 93 CYS A O 1
ATOM 744 N N . ILE A 1 94 ? -12.988 2.339 -12.553 1.00 90.19 94 ILE A N 1
ATOM 745 C CA . ILE A 1 94 ? -14.052 3.261 -12.946 1.00 90.19 94 ILE A CA 1
ATOM 746 C C . ILE A 1 94 ? -13.462 4.662 -13.082 1.00 90.19 94 ILE A C 1
ATOM 748 O O . ILE A 1 94 ? -12.918 5.216 -12.127 1.00 90.19 94 ILE A O 1
ATOM 752 N N . GLU A 1 95 ? -13.626 5.262 -14.260 1.00 91.06 95 GLU A N 1
ATOM 753 C CA . GLU A 1 95 ? -13.247 6.648 -14.519 1.00 91.06 95 GLU A CA 1
ATOM 754 C C . GLU A 1 95 ? -14.492 7.539 -14.598 1.00 91.06 95 GLU A C 1
ATOM 756 O O . GLU A 1 95 ? -15.336 7.400 -15.485 1.00 91.06 95 GLU A O 1
ATOM 761 N N . HIS A 1 96 ? -14.610 8.494 -13.672 1.00 89.31 96 HIS A N 1
ATOM 762 C CA . HIS A 1 96 ? -15.740 9.416 -13.643 1.00 89.31 96 HIS A CA 1
ATOM 763 C C . HIS A 1 96 ? -15.379 10.790 -14.229 1.00 89.31 96 HIS A C 1
ATOM 765 O O . HIS A 1 96 ? -15.042 11.738 -13.519 1.00 89.31 96 HIS A O 1
ATOM 771 N N . VAL A 1 97 ? -15.553 10.939 -15.543 1.00 90.75 97 VAL A N 1
ATOM 772 C CA . VAL A 1 97 ? -15.144 12.138 -16.306 1.00 90.75 97 VAL A CA 1
ATOM 773 C C . VAL A 1 97 ? -15.830 13.447 -15.883 1.00 90.75 97 VAL A C 1
ATOM 775 O O . VAL A 1 97 ? -15.305 14.535 -16.108 1.00 90.75 97 VAL A O 1
ATOM 778 N N . LYS A 1 98 ? -17.023 13.386 -15.273 1.00 91.56 98 LYS A N 1
ATOM 779 C CA . LYS A 1 98 ? -17.800 14.595 -14.934 1.00 91.56 98 LYS A CA 1
ATOM 780 C C . LYS A 1 98 ? -17.471 15.186 -13.565 1.00 91.56 98 LYS A C 1
ATOM 782 O O . LYS A 1 98 ? -17.769 16.365 -13.364 1.00 91.56 98 LYS A O 1
ATOM 787 N N . LEU A 1 99 ? -16.913 14.398 -12.646 1.00 90.56 99 LEU A N 1
ATOM 788 C CA . LEU A 1 99 ? -16.659 14.776 -11.252 1.00 90.56 99 LEU A CA 1
ATOM 789 C C . LEU A 1 99 ? -15.163 15.032 -11.115 1.00 90.56 99 LEU A C 1
ATOM 791 O O . LEU A 1 99 ? -14.388 14.115 -10.878 1.00 90.56 99 LEU A O 1
ATOM 795 N N . THR A 1 100 ? -14.762 16.281 -11.323 1.00 93.75 100 THR A N 1
ATOM 796 C CA . THR A 1 100 ? -13.349 16.660 -11.306 1.00 93.75 100 THR A CA 1
ATOM 797 C C . THR A 1 100 ? -12.982 17.346 -9.997 1.00 93.75 100 THR A C 1
ATOM 799 O O . THR A 1 100 ? -13.835 17.904 -9.296 1.00 93.75 100 THR A O 1
ATOM 802 N N . LYS A 1 101 ? -11.682 17.358 -9.690 1.00 93.81 101 LYS A N 1
ATOM 803 C CA . LYS A 1 101 ? -11.117 18.077 -8.543 1.00 93.81 101 LYS A CA 1
ATOM 804 C C . LYS A 1 101 ? -11.545 19.545 -8.526 1.00 93.81 101 LYS A C 1
ATOM 806 O O . LYS A 1 101 ? -11.859 20.079 -7.466 1.00 93.81 101 LYS A O 1
ATOM 811 N N . GLU A 1 102 ? -11.571 20.189 -9.688 1.00 95.44 102 GLU A N 1
ATOM 812 C CA . GLU A 1 102 ? -11.928 21.598 -9.861 1.00 95.44 102 GLU A CA 1
ATOM 813 C C . GLU A 1 102 ? -13.389 21.825 -9.476 1.00 95.44 102 GLU A C 1
ATOM 815 O O . GLU A 1 102 ? -13.678 22.718 -8.683 1.00 95.44 102 GLU A O 1
ATOM 820 N N . LYS A 1 103 ? -14.307 20.973 -9.953 1.00 95.12 103 LYS A N 1
ATOM 821 C CA . LYS A 1 103 ? -15.734 21.067 -9.610 1.00 95.12 103 LYS A CA 1
ATOM 822 C C . LYS A 1 103 ? -15.998 20.850 -8.128 1.00 95.12 103 LYS A C 1
ATOM 824 O O . LYS A 1 103 ? -16.745 21.621 -7.532 1.00 95.12 103 LYS A O 1
ATOM 829 N N . ILE A 1 104 ? -15.353 19.853 -7.524 1.00 96.19 104 ILE A N 1
ATOM 830 C CA . ILE A 1 104 ? -15.488 19.595 -6.085 1.00 96.19 104 ILE A CA 1
ATOM 831 C C . ILE A 1 104 ? -14.985 20.801 -5.277 1.00 96.19 104 ILE A C 1
ATOM 833 O O . ILE A 1 104 ? -15.645 21.253 -4.340 1.00 96.19 104 ILE A O 1
ATOM 837 N N . LYS A 1 105 ? -13.849 21.381 -5.680 1.00 95.69 105 LYS A N 1
ATOM 838 C CA . LYS A 1 105 ? -13.297 22.575 -5.031 1.00 95.69 105 LYS A CA 1
ATOM 839 C C . LYS A 1 105 ? -14.163 23.822 -5.218 1.00 95.69 105 LYS A C 1
ATOM 841 O O . LYS A 1 105 ? -14.261 24.606 -4.279 1.00 95.69 105 LYS A O 1
ATOM 846 N N . MET A 1 106 ? -14.819 24.003 -6.369 1.00 96.25 106 MET A N 1
ATOM 847 C CA . MET A 1 106 ? -15.783 25.099 -6.573 1.00 96.25 106 MET A CA 1
ATOM 848 C C . MET A 1 106 ? -16.956 25.020 -5.589 1.00 96.25 1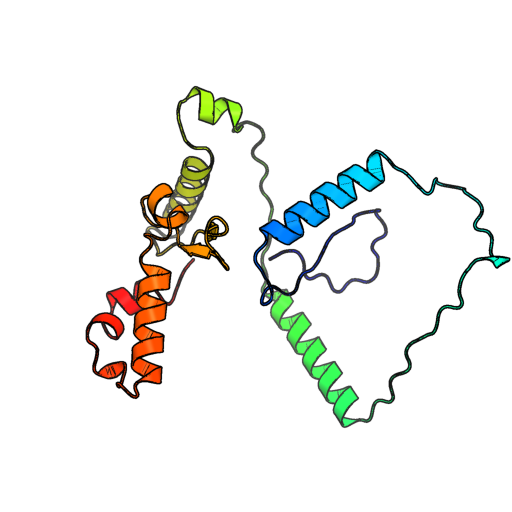06 MET A C 1
ATOM 850 O O . MET A 1 106 ? -17.423 26.048 -5.108 1.00 96.25 106 MET A O 1
ATOM 854 N N . ALA A 1 107 ? -17.370 23.806 -5.221 1.00 95.56 107 ALA A N 1
ATOM 855 C CA . ALA A 1 107 ? -18.368 23.570 -4.181 1.00 95.56 107 ALA A CA 1
ATOM 856 C C . ALA A 1 107 ? -17.817 23.693 -2.742 1.00 95.56 107 ALA A C 1
ATOM 858 O O . ALA A 1 107 ? -18.553 23.455 -1.791 1.00 95.56 107 ALA A O 1
ATOM 859 N N . ARG A 1 108 ? -16.541 24.077 -2.563 1.00 95.94 108 ARG A N 1
ATOM 860 C CA . ARG A 1 108 ? -15.837 24.183 -1.266 1.00 95.94 108 ARG A CA 1
ATOM 861 C C . ARG A 1 108 ? -15.753 22.863 -0.493 1.00 95.94 108 ARG A C 1
ATOM 863 O O . ARG A 1 108 ? -15.715 22.857 0.735 1.00 95.94 108 ARG A O 1
ATOM 870 N N . LEU A 1 109 ? -15.688 21.748 -1.214 1.00 94.44 109 LEU A N 1
ATOM 871 C CA . LEU A 1 109 ? -15.584 20.408 -0.642 1.00 94.44 109 LEU A CA 1
ATOM 872 C C . LEU A 1 109 ? -14.173 19.838 -0.847 1.00 94.44 109 LEU A C 1
ATOM 874 O O . LEU A 1 109 ? -13.440 20.243 -1.755 1.00 94.44 109 LEU A O 1
ATOM 878 N N . SER A 1 110 ? -13.779 18.893 0.011 1.00 93.12 110 SER A N 1
ATOM 879 C CA . SER A 1 110 ? -12.530 18.139 -0.151 1.00 93.12 110 SER A CA 1
ATOM 880 C C . SER A 1 110 ? -12.739 17.005 -1.164 1.00 93.12 110 SER A C 1
ATOM 882 O O . SER A 1 110 ? -13.624 16.178 -0.939 1.00 93.12 110 SER A O 1
ATOM 884 N N . PRO A 1 111 ? -11.939 16.915 -2.247 1.00 94.19 111 PRO A N 1
ATOM 885 C CA . PRO A 1 111 ? -12.007 15.794 -3.188 1.00 94.19 111 PRO A CA 1
ATOM 886 C C . PRO A 1 111 ? -11.850 14.433 -2.513 1.00 94.19 111 PRO A C 1
ATOM 888 O O . PRO A 1 111 ? -12.619 13.524 -2.791 1.00 94.19 111 PRO A O 1
ATOM 891 N N . ASP A 1 112 ? -10.908 14.337 -1.578 1.00 91.56 112 ASP A N 1
ATOM 892 C CA . ASP A 1 112 ? -10.641 13.140 -0.778 1.00 91.56 112 ASP A CA 1
ATOM 893 C C . ASP A 1 112 ? -11.882 12.719 0.025 1.00 91.56 112 ASP A C 1
ATOM 895 O O . ASP A 1 112 ? -12.357 11.596 -0.100 1.00 91.56 112 ASP A O 1
ATOM 899 N N . ALA A 1 113 ? -12.505 13.665 0.741 1.00 91.56 113 ALA A N 1
ATOM 900 C CA . ALA A 1 113 ? -13.704 13.390 1.534 1.00 91.56 113 ALA A CA 1
ATOM 901 C C . ALA A 1 113 ? -14.905 12.968 0.670 1.00 91.56 113 ALA A C 1
ATOM 903 O O . ALA A 1 113 ? -15.698 12.131 1.090 1.00 91.56 113 ALA A O 1
ATOM 904 N N . ILE A 1 114 ? -15.043 13.526 -0.539 1.00 93.81 114 ILE A N 1
ATOM 905 C CA . ILE A 1 114 ? -16.103 13.133 -1.477 1.00 93.81 114 ILE A CA 1
ATOM 906 C C . ILE A 1 114 ? -15.880 11.716 -2.005 1.00 93.81 114 ILE A C 1
ATOM 908 O O . ILE A 1 114 ? -16.842 10.954 -2.084 1.00 93.81 114 ILE A O 1
ATOM 912 N N . MET A 1 115 ? -14.637 11.340 -2.315 1.00 93.06 115 MET A N 1
ATOM 913 C CA . MET A 1 115 ? -14.314 9.969 -2.719 1.00 93.06 115 MET A CA 1
ATOM 914 C C . MET A 1 115 ? -14.572 8.978 -1.579 1.00 93.06 115 MET A C 1
ATOM 916 O O . MET A 1 115 ? -15.220 7.959 -1.806 1.00 93.06 115 MET A O 1
ATOM 920 N N . GLN A 1 116 ? -14.148 9.303 -0.352 1.00 92.62 116 GLN A N 1
ATOM 921 C CA . GLN A 1 116 ? -14.411 8.482 0.835 1.00 92.62 116 GLN A CA 1
ATOM 922 C C . GLN A 1 116 ? -15.911 8.308 1.093 1.00 92.62 116 GLN A C 1
ATOM 924 O O . GLN A 1 116 ? -16.384 7.187 1.268 1.00 92.62 116 GLN A O 1
ATOM 929 N N . LEU A 1 117 ? -16.688 9.395 1.030 1.00 93.38 117 LEU A N 1
ATOM 930 C CA . LEU A 1 117 ? -18.144 9.329 1.153 1.00 93.38 117 LEU A CA 1
ATOM 931 C C . LEU A 1 117 ? -18.769 8.464 0.049 1.00 93.38 117 LEU A C 1
ATOM 933 O O . LEU A 1 117 ? -19.656 7.665 0.333 1.00 93.38 117 LEU A O 1
ATOM 937 N N . GLY A 1 118 ? -18.301 8.599 -1.194 1.00 93.81 118 GLY A N 1
ATOM 938 C CA . GLY A 1 118 ? -18.751 7.773 -2.313 1.00 93.81 118 GLY A CA 1
ATOM 939 C C . GLY A 1 118 ? -18.524 6.280 -2.069 1.00 93.81 118 GLY A C 1
ATOM 940 O O . GLY A 1 118 ? -19.438 5.490 -2.289 1.00 93.81 118 GLY A O 1
ATOM 941 N N . MET A 1 119 ? -17.351 5.902 -1.548 1.00 93.50 119 MET A N 1
ATOM 942 C CA . MET A 1 119 ? -17.041 4.512 -1.187 1.00 93.50 119 MET A CA 1
ATOM 943 C C . MET A 1 119 ? -17.937 4.002 -0.052 1.00 93.50 119 MET A C 1
ATOM 945 O O . MET A 1 119 ? -18.491 2.912 -0.166 1.00 93.50 119 MET A O 1
ATOM 949 N N . GLN A 1 120 ? -18.160 4.805 0.995 1.00 94.56 120 GLN A N 1
ATOM 950 C CA . GLN A 1 120 ? -19.074 4.444 2.087 1.00 94.56 120 GLN A CA 1
ATOM 951 C C . GLN A 1 120 ? -20.516 4.258 1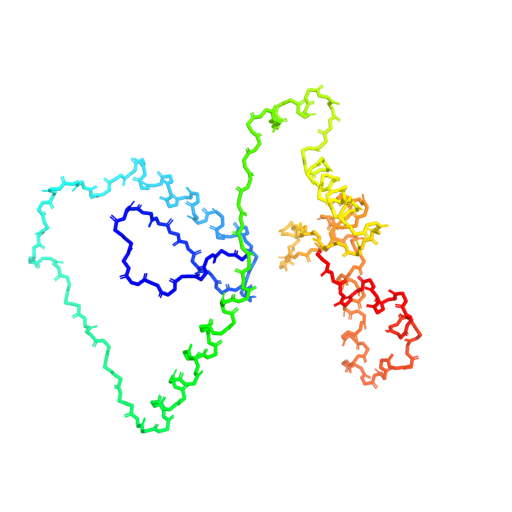.601 1.00 94.56 120 GLN A C 1
ATOM 953 O O . GLN A 1 120 ? -21.175 3.293 1.978 1.00 94.56 120 GLN A O 1
ATOM 958 N N . LEU A 1 121 ? -21.012 5.155 0.742 1.00 95.81 121 LEU A N 1
ATOM 959 C CA . LEU A 1 121 ? -22.361 5.059 0.179 1.00 95.81 121 LEU A CA 1
ATOM 960 C C . LEU A 1 121 ? -22.511 3.862 -0.761 1.00 95.81 121 LEU A C 1
ATOM 962 O O . LEU A 1 121 ? -23.558 3.221 -0.746 1.00 95.81 121 LEU A O 1
ATOM 966 N N . ALA A 1 122 ? -21.488 3.552 -1.559 1.00 94.62 122 ALA A N 1
ATOM 967 C CA . ALA A 1 122 ? -21.484 2.376 -2.424 1.00 94.62 122 ALA A CA 1
ATOM 968 C C . ALA A 1 122 ? -21.480 1.076 -1.608 1.00 94.62 122 ALA A C 1
ATOM 970 O O . ALA A 1 122 ? -22.217 0.149 -1.928 1.00 94.62 122 ALA A O 1
ATOM 971 N N . PHE A 1 123 ? -20.698 1.012 -0.527 1.00 95.75 123 PHE A N 1
ATOM 972 C CA . PHE A 1 123 ? -20.722 -0.142 0.368 1.00 95.75 123 PHE A CA 1
ATOM 973 C C . PHE A 1 123 ? -22.093 -0.284 1.046 1.00 95.75 123 PHE A C 1
ATOM 975 O O . PHE A 1 123 ? -22.702 -1.353 1.011 1.00 95.75 123 PHE A O 1
ATOM 982 N N . TYR A 1 124 ? -22.628 0.814 1.589 1.00 96.69 124 TYR A N 1
ATOM 983 C CA . TYR A 1 124 ? -23.934 0.825 2.246 1.00 96.69 124 TYR A CA 1
ATOM 984 C C . TYR A 1 124 ? -25.082 0.461 1.293 1.00 96.69 124 TYR A C 1
ATOM 986 O O . TYR A 1 124 ? -26.003 -0.244 1.693 1.00 96.69 124 TYR A O 1
ATOM 994 N N . SER A 1 125 ? -25.047 0.898 0.030 1.00 97.81 125 SER A N 1
ATOM 995 C CA . SER A 1 125 ? -26.107 0.579 -0.936 1.00 97.81 125 SER A CA 1
ATOM 996 C C . SER A 1 125 ? -26.151 -0.902 -1.321 1.00 97.81 125 SER A C 1
ATOM 998 O O . SER A 1 125 ? -27.219 -1.394 -1.680 1.00 97.81 125 SER A O 1
ATOM 1000 N N . ILE A 1 126 ? -25.019 -1.607 -1.231 1.00 97.12 126 ILE A N 1
ATOM 1001 C CA . ILE A 1 126 ? -24.914 -3.039 -1.531 1.00 97.12 126 ILE A CA 1
ATOM 1002 C C . ILE A 1 126 ? -25.230 -3.886 -0.290 1.00 97.12 126 ILE A C 1
ATOM 1004 O O . ILE A 1 126 ? -25.963 -4.867 -0.396 1.00 97.12 126 ILE A O 1
ATOM 1008 N N . TYR A 1 127 ? -24.695 -3.515 0.877 1.00 96.81 127 TYR A N 1
ATOM 1009 C CA . TYR A 1 127 ? -24.700 -4.372 2.073 1.00 96.81 127 TYR A CA 1
ATOM 1010 C C . TYR A 1 127 ? -25.610 -3.883 3.210 1.00 96.81 127 TYR A C 1
ATOM 1012 O O . TYR A 1 127 ? -25.897 -4.642 4.132 1.00 96.81 127 TYR A O 1
ATOM 1020 N N . GLY A 1 128 ? -26.091 -2.638 3.166 1.00 96.62 128 GLY A N 1
ATOM 1021 C CA . GLY A 1 128 ? -27.007 -2.076 4.166 1.00 96.62 128 GLY A CA 1
ATOM 1022 C C . GLY A 1 128 ? -26.372 -1.717 5.515 1.00 96.62 128 GLY A C 1
ATOM 1023 O O . GLY A 1 128 ? -27.094 -1.381 6.455 1.00 96.62 128 GLY A O 1
ATOM 1024 N N . GLU A 1 129 ? -25.043 -1.755 5.634 1.00 93.69 129 GLU A N 1
ATOM 1025 C CA . GLU A 1 129 ? -24.316 -1.405 6.857 1.00 93.69 129 GLU A CA 1
ATOM 1026 C C . GLU A 1 129 ? -23.062 -0.563 6.586 1.00 93.69 129 GLU A C 1
ATOM 1028 O O . GLU A 1 129 ? -22.555 -0.509 5.466 1.00 93.69 129 GLU A O 1
ATOM 1033 N N . PHE A 1 130 ? -22.573 0.112 7.630 1.00 90.56 130 PHE A N 1
ATOM 1034 C CA . PHE A 1 130 ? -21.271 0.780 7.627 1.00 90.56 130 PHE A CA 1
ATOM 1035 C C . PHE A 1 130 ? -20.250 -0.080 8.365 1.00 90.56 130 PHE A C 1
ATOM 1037 O O . PHE A 1 130 ? -20.548 -0.659 9.414 1.00 90.56 130 PHE A O 1
ATOM 1044 N N . VAL A 1 131 ? -19.027 -0.110 7.844 1.00 90.12 131 VAL A N 1
ATOM 1045 C CA . VAL A 1 131 ? -17.945 -0.971 8.331 1.00 90.12 131 VAL A CA 1
ATOM 1046 C C . VAL A 1 131 ? -16.688 -0.159 8.651 1.00 90.12 131 VAL A C 1
ATOM 1048 O O . VAL A 1 131 ? -16.493 0.922 8.086 1.00 90.12 131 VAL A O 1
ATOM 1051 N N . PRO A 1 132 ? -15.817 -0.648 9.557 1.00 88.44 132 PRO A N 1
ATOM 1052 C CA . PRO A 1 132 ? -14.512 -0.036 9.783 1.00 88.44 132 PRO A CA 1
ATOM 1053 C C . PRO A 1 132 ? -13.743 0.037 8.461 1.00 88.44 132 PRO A C 1
ATOM 1055 O O . PRO A 1 132 ? -13.540 -0.978 7.800 1.00 88.44 132 PRO A O 1
ATOM 1058 N N . THR A 1 133 ? -13.342 1.243 8.073 1.00 90.62 133 THR A N 1
ATOM 1059 C CA . THR A 1 133 ? -12.667 1.505 6.798 1.00 90.62 133 THR A CA 1
ATOM 1060 C C . THR A 1 133 ? -11.289 2.065 7.082 1.00 90.62 133 THR A C 1
ATOM 1062 O O . THR A 1 133 ? -11.154 2.987 7.888 1.00 90.62 133 THR A O 1
ATOM 1065 N N . TYR A 1 134 ? -10.274 1.502 6.435 1.00 90.31 134 TYR A N 1
ATOM 1066 C CA . TYR A 1 134 ? -8.910 1.992 6.568 1.00 90.31 134 TYR A CA 1
ATOM 1067 C C . TYR A 1 134 ? -8.583 2.984 5.457 1.00 90.31 134 TYR A C 1
ATOM 1069 O O . TYR A 1 134 ? -8.696 2.684 4.269 1.00 90.31 134 TYR A O 1
ATOM 1077 N N . GLU A 1 135 ? -8.062 4.144 5.838 1.00 91.12 135 GLU A N 1
ATOM 1078 C CA . GLU A 1 135 ? -7.498 5.094 4.894 1.00 91.12 135 GLU A CA 1
ATOM 1079 C C . GLU A 1 135 ? -6.093 5.504 5.333 1.00 91.12 135 GLU A C 1
ATOM 1081 O O . GLU A 1 135 ? -5.867 5.943 6.457 1.00 91.12 135 GLU A O 1
ATOM 1086 N N . SER A 1 136 ? -5.127 5.384 4.424 1.00 91.38 136 SER A N 1
ATOM 1087 C CA . SER A 1 136 ? -3.736 5.721 4.722 1.00 91.38 136 SER A CA 1
ATOM 1088 C C . SER A 1 136 ? -3.525 7.235 4.820 1.00 91.38 136 SER A C 1
ATOM 1090 O O . SER A 1 136 ? -3.886 7.995 3.918 1.00 91.38 136 SER A O 1
ATOM 1092 N N . CYS A 1 137 ? -2.866 7.676 5.890 1.00 92.00 137 CYS A N 1
ATOM 1093 C CA . CYS A 1 137 ? -2.388 9.038 6.086 1.00 92.00 137 CYS A CA 1
ATOM 1094 C C . CYS A 1 137 ? -0.870 9.042 6.250 1.00 92.00 137 CYS A C 1
ATOM 1096 O O . CYS A 1 137 ? -0.348 8.340 7.109 1.00 92.00 137 CYS A O 1
ATOM 1098 N N . SER A 1 138 ? -0.147 9.841 5.467 1.00 91.75 138 SER A N 1
ATOM 1099 C CA . SER A 1 138 ? 1.306 9.953 5.630 1.00 91.75 138 SER A CA 1
ATOM 1100 C C . SER A 1 138 ? 1.661 10.740 6.892 1.00 91.75 138 SER A C 1
ATOM 1102 O O . SER A 1 138 ? 1.148 11.838 7.102 1.00 91.75 138 SER A O 1
ATOM 1104 N N . THR A 1 139 ? 2.600 10.212 7.679 1.00 93.31 139 THR A N 1
ATOM 1105 C CA . THR A 1 139 ? 3.247 10.919 8.797 1.00 93.31 139 THR A CA 1
ATOM 1106 C C . THR A 1 139 ? 4.707 11.255 8.485 1.00 93.31 139 THR A C 1
ATOM 1108 O O . THR A 1 139 ? 5.489 11.550 9.385 1.00 93.31 139 THR A O 1
ATOM 1111 N N . ALA A 1 140 ? 5.096 11.261 7.203 1.00 91.94 140 ALA A N 1
ATOM 1112 C CA . ALA A 1 140 ? 6.471 11.511 6.750 1.00 91.94 140 ALA A CA 1
ATOM 1113 C C . ALA A 1 140 ? 7.031 12.904 7.118 1.00 91.94 140 ALA A C 1
ATOM 1115 O O . ALA A 1 140 ? 8.223 13.148 6.946 1.00 91.94 140 ALA A O 1
ATOM 1116 N N . ALA A 1 141 ? 6.196 13.810 7.638 1.00 92.50 141 ALA A N 1
ATOM 1117 C CA . ALA A 1 141 ? 6.640 15.066 8.241 1.00 92.50 141 ALA A CA 1
ATOM 1118 C C . ALA A 1 141 ? 7.450 14.860 9.541 1.00 92.50 141 ALA A C 1
ATOM 1120 O O . ALA A 1 141 ? 8.197 15.749 9.944 1.00 92.50 141 ALA A O 1
ATOM 1121 N N . PHE A 1 142 ? 7.325 13.697 10.189 1.00 94.56 142 PHE A N 1
ATOM 1122 C CA . PHE A 1 142 ? 8.064 13.330 11.395 1.00 94.56 142 PHE A CA 1
ATOM 1123 C C . PHE A 1 142 ? 9.272 12.439 11.071 1.00 94.56 142 PHE A C 1
ATOM 1125 O O . PHE A 1 142 ? 9.292 11.707 10.078 1.00 94.56 142 PHE A O 1
ATOM 1132 N N . LEU A 1 143 ? 10.287 12.456 11.943 1.00 95.00 143 LEU A N 1
ATOM 1133 C CA . LEU A 1 143 ? 11.471 11.604 11.807 1.00 95.00 143 LEU A CA 1
ATOM 1134 C C . LEU A 1 143 ? 11.068 10.121 11.774 1.00 95.00 143 LEU A C 1
ATOM 1136 O O . LEU A 1 143 ? 10.480 9.620 12.728 1.00 95.00 143 LEU A O 1
ATOM 1140 N N . LYS A 1 144 ? 11.436 9.415 10.693 1.00 93.06 144 LYS A N 1
ATOM 1141 C CA . LYS A 1 144 ? 11.057 8.009 10.436 1.00 93.06 144 LYS A CA 1
ATOM 1142 C C . LYS A 1 144 ? 9.536 7.778 10.400 1.00 93.06 144 LYS A C 1
ATOM 1144 O O . LYS A 1 144 ? 9.080 6.666 10.662 1.00 93.06 144 LYS A O 1
ATOM 1149 N N . GLY A 1 145 ? 8.766 8.816 10.072 1.00 91.88 145 GLY A N 1
ATOM 1150 C CA . GLY A 1 145 ? 7.331 8.709 9.851 1.00 91.88 145 GLY A CA 1
ATOM 1151 C C . GLY A 1 145 ? 6.995 7.673 8.776 1.00 91.88 145 GLY A C 1
ATOM 1152 O O . GLY A 1 145 ? 7.727 7.514 7.798 1.00 91.88 145 GLY A O 1
ATOM 1153 N N . ARG A 1 146 ? 5.888 6.961 8.989 1.00 92.88 146 ARG A N 1
ATOM 1154 C CA . ARG A 1 146 ? 5.319 5.969 8.068 1.00 92.88 146 ARG A CA 1
ATOM 1155 C C . ARG A 1 146 ? 3.898 6.413 7.721 1.00 92.88 146 ARG A C 1
ATOM 1157 O O . ARG A 1 146 ? 3.700 7.464 7.108 1.00 92.88 146 ARG A O 1
ATOM 1164 N N . THR A 1 147 ? 2.906 5.667 8.198 1.00 92.50 147 THR A N 1
ATOM 1165 C CA . THR A 1 147 ? 1.486 5.947 7.997 1.00 92.50 147 THR A CA 1
ATOM 1166 C C . THR A 1 147 ? 0.707 5.887 9.303 1.00 92.50 147 THR A C 1
ATOM 1168 O O . THR A 1 147 ? 1.058 5.126 10.207 1.00 92.50 147 THR A O 1
ATOM 1171 N N . GLU A 1 148 ? -0.371 6.657 9.367 1.00 91.38 148 GLU A N 1
ATOM 1172 C CA . GLU A 1 148 ? -1.462 6.557 10.337 1.00 91.38 148 GLU A CA 1
ATOM 1173 C C . GLU A 1 148 ? -2.766 6.205 9.595 1.00 91.38 148 GLU A C 1
ATOM 1175 O O . GLU A 1 148 ? -2.869 6.424 8.387 1.00 91.38 148 GLU A O 1
ATOM 1180 N N . SER A 1 149 ? -3.743 5.628 10.290 1.00 87.75 149 SER A N 1
ATOM 1181 C CA . SER A 1 149 ? -5.110 5.440 9.803 1.00 87.75 149 SER A CA 1
ATOM 1182 C C . SER A 1 149 ? -5.883 6.755 9.926 1.00 87.75 149 SER A C 1
ATOM 1184 O O . SER A 1 149 ? -5.917 7.361 11.001 1.00 87.75 149 SER A O 1
ATOM 1186 N N . LYS A 1 150 ? -6.496 7.240 8.841 1.00 80.50 150 LYS A N 1
ATOM 1187 C CA . LYS A 1 150 ? -7.383 8.403 8.932 1.00 80.50 150 LYS A CA 1
ATOM 1188 C C . LYS A 1 150 ? -8.651 7.995 9.679 1.00 80.50 150 LYS A C 1
ATOM 1190 O O . LYS A 1 150 ? -9.412 7.146 9.229 1.00 80.50 150 LYS A O 1
ATOM 1195 N N . GLY A 1 151 ? -8.875 8.637 10.821 1.00 71.06 151 GLY A N 1
ATOM 1196 C CA . GLY A 1 151 ? -10.174 8.649 11.477 1.00 71.06 151 GLY A CA 1
ATOM 1197 C C . GLY A 1 151 ? -11.102 9.690 10.846 1.00 71.06 151 GLY A C 1
ATOM 1198 O O . GLY A 1 151 ? -10.955 10.090 9.693 1.00 71.06 151 GLY A O 1
ATOM 1199 N N . LYS A 1 152 ? -12.040 10.199 11.646 1.00 64.06 152 LYS A N 1
ATOM 1200 C CA . LYS A 1 152 ? -12.995 11.232 11.218 1.00 64.06 152 LYS A CA 1
ATOM 1201 C C . LYS A 1 152 ? -12.320 12.547 10.789 1.00 64.06 152 LYS A C 1
ATOM 1203 O O . LYS A 1 152 ? -12.882 13.282 9.980 1.00 64.06 152 LYS A O 1
ATOM 1208 N N . GLU A 1 153 ? -11.127 12.841 11.309 1.00 68.25 153 GLU A N 1
ATOM 1209 C CA . GLU A 1 153 ? -10.403 14.087 11.049 1.00 68.25 153 GLU A CA 1
ATOM 1210 C C . GLU A 1 153 ? -9.033 13.843 10.399 1.00 68.25 153 GLU A C 1
ATOM 1212 O O . GLU A 1 153 ? -8.086 13.359 11.014 1.00 68.25 153 GLU A O 1
ATOM 1217 N N . ILE A 1 154 ? -8.908 14.246 9.128 1.00 67.19 154 ILE A N 1
ATOM 1218 C CA . ILE A 1 154 ? -7.687 14.076 8.316 1.00 67.19 154 ILE A CA 1
ATOM 1219 C C . ILE A 1 154 ? -6.470 14.766 8.955 1.00 67.19 154 ILE A C 1
ATOM 1221 O O . ILE A 1 154 ? -5.349 14.260 8.877 1.00 67.19 154 ILE A O 1
ATOM 1225 N N . LYS A 1 155 ? -6.678 15.941 9.568 1.00 75.75 155 LYS A N 1
ATOM 1226 C CA . LYS A 1 155 ? -5.589 16.755 10.125 1.00 75.75 155 LYS A CA 1
ATOM 1227 C C . LYS A 1 155 ? -4.901 16.053 11.291 1.00 75.75 155 LYS A C 1
ATOM 1229 O O . LYS A 1 155 ? -3.675 16.018 11.312 1.00 75.75 155 LYS A O 1
ATOM 1234 N N . GLU A 1 156 ? -5.668 15.457 12.197 1.00 83.88 156 GLU A N 1
ATOM 1235 C CA . GLU A 1 156 ? -5.136 14.777 13.380 1.00 83.88 156 GLU A CA 1
ATOM 1236 C C . GLU A 1 156 ? -4.216 13.617 12.987 1.00 83.88 156 GLU A C 1
ATOM 1238 O O . GLU A 1 156 ? -3.070 13.558 13.429 1.00 83.88 156 GLU A O 1
ATOM 1243 N N . ALA A 1 157 ? -4.657 12.756 12.065 1.00 84.19 157 ALA A N 1
ATOM 1244 C CA . ALA A 1 157 ? -3.854 11.628 11.593 1.00 84.19 157 ALA A CA 1
ATOM 1245 C C . ALA A 1 157 ? -2.513 12.079 10.982 1.00 84.19 157 ALA A C 1
ATOM 1247 O O . ALA A 1 157 ? -1.460 11.539 11.322 1.00 84.19 157 ALA A O 1
ATOM 1248 N N . SER A 1 158 ? -2.525 13.124 10.144 1.00 85.88 158 SER A N 1
ATOM 1249 C CA . SER A 1 158 ? -1.300 13.657 9.520 1.00 85.88 158 SER A CA 1
ATOM 1250 C C . SER A 1 158 ? -0.328 14.297 10.517 1.00 85.88 158 SER A C 1
ATOM 1252 O O . SER A 1 158 ? 0.879 14.319 10.281 1.00 85.88 158 SER A O 1
ATOM 1254 N N . LEU A 1 159 ? -0.848 14.786 11.647 1.00 91.44 159 LEU A N 1
ATOM 1255 C CA . LEU A 1 159 ? -0.082 15.347 12.761 1.00 91.44 159 LEU A CA 1
ATOM 1256 C C . LEU A 1 159 ? 0.334 14.280 13.789 1.00 91.44 159 LEU A C 1
ATOM 1258 O O . LEU A 1 159 ? 0.852 14.628 14.847 1.00 91.44 159 LEU A O 1
ATOM 1262 N N . GLY A 1 160 ? 0.120 12.991 13.496 1.00 87.19 160 GLY A N 1
ATOM 1263 C CA . GLY A 1 160 ? 0.458 11.887 14.399 1.00 87.19 160 GLY A CA 1
ATOM 1264 C C . GLY A 1 160 ? -0.458 11.781 15.623 1.00 87.19 160 GLY A C 1
ATOM 1265 O O . GLY A 1 160 ? -0.075 11.177 16.619 1.00 87.19 160 GLY A O 1
ATOM 1266 N N . GLN A 1 161 ? -1.648 12.378 15.561 1.00 91.19 161 GLN A N 1
ATOM 1267 C CA . GLN A 1 161 ? -2.664 12.366 16.619 1.00 91.19 161 GLN A CA 1
ATOM 1268 C C . GLN A 1 161 ? -3.751 11.304 16.384 1.00 91.19 161 GLN A C 1
ATOM 1270 O O . GLN A 1 161 ? -4.752 11.278 17.095 1.00 91.19 161 GLN A O 1
ATOM 1275 N N . GLY A 1 162 ? -3.563 10.417 15.401 1.00 89.06 162 GLY A N 1
ATOM 1276 C CA . GLY A 1 162 ? -4.397 9.227 15.256 1.00 89.06 162 GLY A CA 1
ATOM 1277 C C . GLY A 1 162 ? -4.209 8.255 16.426 1.00 89.06 162 GLY A C 1
ATOM 1278 O O . GLY A 1 162 ? -3.228 8.312 17.172 1.00 89.06 162 GLY A O 1
ATOM 1279 N N . PHE A 1 163 ? -5.183 7.366 16.615 1.00 90.50 163 PHE A N 1
ATOM 1280 C CA . PHE A 1 163 ? -5.177 6.431 17.740 1.00 90.50 163 PHE A CA 1
ATOM 1281 C C . PHE A 1 163 ? -4.676 5.035 17.356 1.00 90.50 163 PHE A C 1
ATOM 1283 O O . PHE A 1 163 ? -4.184 4.324 18.233 1.00 90.50 163 PHE A O 1
ATOM 1290 N N . ASP A 1 164 ? -4.751 4.623 16.086 1.00 91.31 164 ASP A N 1
ATOM 1291 C CA . ASP A 1 164 ? -4.410 3.260 15.676 1.00 91.31 164 ASP A CA 1
ATOM 1292 C C . ASP A 1 164 ? -2.952 2.914 15.981 1.00 91.31 164 ASP A C 1
ATOM 1294 O O . ASP A 1 164 ? -2.682 1.901 16.636 1.00 91.31 164 ASP A O 1
ATOM 1298 N N . ARG A 1 165 ? -1.992 3.755 15.558 1.00 93.00 165 ARG A N 1
ATOM 1299 C CA . ARG A 1 165 ? -0.568 3.498 15.847 1.00 93.00 165 ARG A CA 1
ATOM 1300 C C . ARG A 1 165 ? -0.255 3.614 17.333 1.00 93.00 165 ARG A C 1
ATOM 1302 O O . ARG A 1 165 ? 0.602 2.880 17.826 1.00 93.00 165 ARG A O 1
ATOM 1309 N N . HIS A 1 166 ? -0.972 4.469 18.058 1.00 93.06 166 HIS A N 1
ATOM 1310 C CA . HIS A 1 166 ? -0.833 4.577 19.507 1.00 93.06 166 HIS A CA 1
ATOM 1311 C C . HIS A 1 166 ? -1.271 3.272 20.194 1.00 93.06 166 HIS A C 1
ATOM 1313 O O . HIS A 1 166 ? -0.488 2.676 20.935 1.00 93.06 166 HIS A O 1
ATOM 1319 N N . PHE A 1 167 ? -2.466 2.755 19.895 1.00 93.88 167 PHE A N 1
ATOM 1320 C CA . PHE A 1 167 ? -2.931 1.475 20.437 1.00 93.88 167 PHE A CA 1
ATOM 1321 C C . PHE A 1 167 ? -2.032 0.307 20.037 1.00 93.88 167 PHE A C 1
ATOM 1323 O O . PHE A 1 167 ? -1.725 -0.542 20.875 1.00 93.88 167 PHE A O 1
ATOM 1330 N N . PHE A 1 168 ? -1.568 0.280 18.786 1.00 92.94 168 PHE A N 1
ATOM 1331 C CA . PHE A 1 168 ? -0.599 -0.706 18.319 1.00 92.94 168 PHE A CA 1
ATOM 1332 C C . PHE A 1 168 ? 0.689 -0.669 19.156 1.00 92.94 168 PHE A C 1
ATOM 1334 O O . PHE A 1 168 ? 1.152 -1.713 19.621 1.00 92.94 168 PHE A O 1
ATOM 1341 N N . GLY A 1 169 ? 1.236 0.525 19.407 1.00 94.56 169 GLY A N 1
ATOM 1342 C CA . GLY A 1 169 ? 2.425 0.720 20.237 1.00 94.56 169 GLY A CA 1
ATOM 1343 C C . GLY A 1 169 ? 2.221 0.295 21.693 1.00 94.56 169 GLY A C 1
ATOM 1344 O O . GLY A 1 169 ? 3.087 -0.376 22.259 1.00 94.56 169 GLY A O 1
ATOM 1345 N N . LEU A 1 170 ? 1.068 0.616 22.290 1.00 95.19 170 LEU A N 1
ATOM 1346 C CA . LEU A 1 170 ? 0.713 0.186 23.648 1.00 95.19 170 LEU A CA 1
ATOM 1347 C C . LEU A 1 170 ? 0.628 -1.339 23.755 1.00 95.19 170 LEU A C 1
ATOM 1349 O O . LEU A 1 170 ? 1.186 -1.912 24.692 1.00 95.19 170 LEU A O 1
ATOM 1353 N N . LYS A 1 171 ? -0.010 -1.999 22.781 1.00 93.81 171 LYS A N 1
ATOM 1354 C CA . LYS A 1 171 ? -0.125 -3.462 22.733 1.00 93.81 171 LYS A CA 1
ATOM 1355 C C . LYS A 1 171 ? 1.252 -4.130 22.656 1.00 93.81 171 LYS A C 1
ATOM 1357 O O . LYS A 1 171 ? 1.588 -4.939 23.515 1.00 93.81 171 LYS A O 1
ATOM 1362 N N . HIS A 1 172 ? 2.095 -3.713 21.711 1.00 94.31 172 HIS A N 1
ATOM 1363 C CA . HIS A 1 172 ? 3.445 -4.274 21.564 1.00 94.31 172 HIS A CA 1
ATOM 1364 C C . HIS A 1 172 ? 4.332 -3.979 22.776 1.00 94.31 172 HIS A C 1
ATOM 1366 O O . HIS A 1 172 ? 5.183 -4.784 23.147 1.00 94.31 172 HIS A O 1
ATOM 1372 N N . THR A 1 173 ? 4.150 -2.825 23.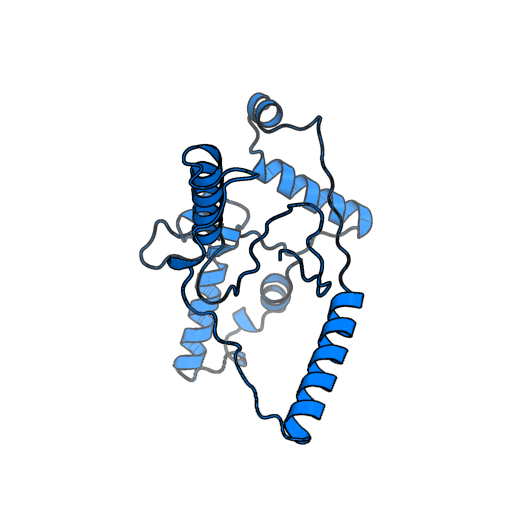419 1.00 96.25 173 THR A N 1
ATOM 1373 C CA . THR A 1 173 ? 4.875 -2.499 24.652 1.00 96.25 173 THR A CA 1
ATOM 1374 C C . THR A 1 173 ? 4.451 -3.418 25.793 1.00 96.25 173 THR A C 1
ATOM 1376 O O . THR A 1 173 ? 5.311 -3.915 26.513 1.00 96.25 173 THR A O 1
ATOM 1379 N N . ALA A 1 174 ? 3.154 -3.693 25.946 1.00 95.06 174 ALA A N 1
ATOM 1380 C CA . ALA A 1 174 ? 2.664 -4.644 26.938 1.00 95.06 174 ALA A CA 1
ATOM 1381 C C . ALA A 1 174 ? 3.247 -6.051 26.716 1.00 95.06 174 ALA A C 1
ATOM 1383 O O . ALA A 1 174 ? 3.807 -6.616 27.655 1.00 95.06 174 ALA A O 1
ATOM 1384 N N . GLU A 1 175 ? 3.225 -6.557 25.479 1.00 94.00 175 GLU A N 1
ATOM 1385 C CA . GLU A 1 175 ? 3.824 -7.850 25.109 1.00 94.00 175 GLU A CA 1
ATOM 1386 C C . GLU A 1 175 ? 5.325 -7.898 25.431 1.00 94.00 175 GLU A C 1
ATOM 1388 O O . GLU A 1 175 ? 5.800 -8.829 26.080 1.00 94.00 175 GLU A O 1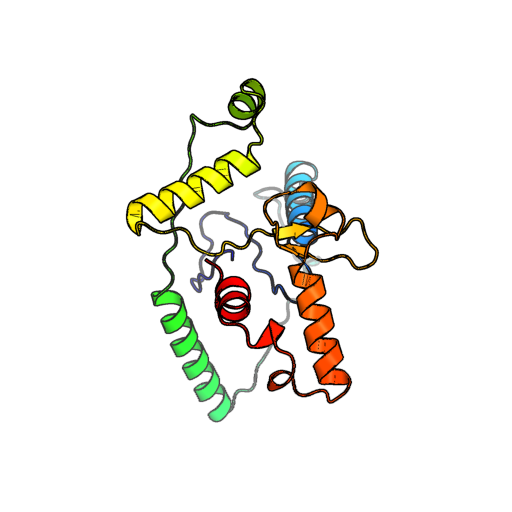
ATOM 1393 N N . ARG A 1 176 ? 6.077 -6.853 25.059 1.00 95.75 176 ARG A N 1
ATOM 1394 C CA . ARG A 1 176 ? 7.517 -6.743 25.356 1.00 95.75 176 ARG A CA 1
ATOM 1395 C C . ARG A 1 176 ? 7.829 -6.726 26.849 1.00 95.75 176 ARG A C 1
ATOM 1397 O O . ARG A 1 176 ? 8.900 -7.170 27.247 1.00 95.75 176 ARG A O 1
ATOM 1404 N N . LEU A 1 177 ? 6.923 -6.187 27.660 1.00 96.25 177 LEU A N 1
ATOM 1405 C CA . LEU A 1 177 ? 7.040 -6.158 29.116 1.00 96.25 177 LEU A CA 1
ATOM 1406 C C . LEU A 1 177 ? 6.518 -7.445 29.778 1.00 96.25 177 LEU A C 1
ATOM 1408 O O . LEU A 1 177 ? 6.414 -7.486 31.002 1.00 96.25 177 LEU A O 1
ATOM 1412 N N . GLY A 1 178 ? 6.160 -8.472 28.997 1.00 95.00 178 GLY A N 1
ATOM 1413 C CA . GLY A 1 178 ? 5.612 -9.728 29.508 1.00 95.00 178 GLY A CA 1
ATOM 1414 C C . GLY A 1 178 ? 4.229 -9.576 30.142 1.00 95.00 178 GLY A C 1
ATOM 1415 O O . GLY A 1 178 ? 3.829 -10.413 30.948 1.00 95.00 178 GLY A O 1
ATOM 1416 N N . ARG A 1 179 ? 3.501 -8.496 29.827 1.00 93.62 179 ARG A N 1
ATOM 1417 C CA . ARG A 1 179 ? 2.133 -8.292 30.308 1.00 93.62 179 ARG A CA 1
ATOM 1418 C C . ARG A 1 179 ? 1.176 -9.067 29.400 1.00 93.62 179 ARG A C 1
ATOM 1420 O O . ARG A 1 179 ? 1.149 -8.778 28.203 1.00 93.62 179 ARG A O 1
ATOM 1427 N N . PRO A 1 180 ? 0.375 -9.998 29.941 1.00 92.12 180 PRO A N 1
ATOM 1428 C CA . PRO A 1 180 ? -0.567 -10.759 29.130 1.00 92.12 180 PRO A CA 1
ATOM 1429 C C . PRO A 1 180 ? -1.634 -9.827 28.540 1.00 92.12 180 PRO A C 1
ATOM 1431 O O . PRO A 1 180 ? -2.297 -9.095 29.281 1.00 92.12 180 PRO A O 1
ATOM 1434 N N . ILE A 1 181 ? -1.782 -9.819 27.213 1.00 91.19 181 ILE A N 1
ATOM 1435 C CA . ILE A 1 181 ? -2.728 -8.943 26.502 1.00 91.19 181 ILE A CA 1
ATOM 1436 C C . ILE A 1 181 ? -4.169 -9.269 26.884 1.00 91.19 181 ILE A C 1
ATOM 1438 O O . ILE A 1 181 ? -4.987 -8.361 27.007 1.00 91.19 181 ILE A O 1
ATOM 1442 N N . GLU A 1 182 ? -4.463 -10.538 27.150 1.00 88.69 182 GLU A N 1
ATOM 1443 C CA . GLU A 1 182 ? -5.731 -11.057 27.666 1.00 88.69 182 GLU A CA 1
ATOM 1444 C C . GLU A 1 182 ? -6.179 -10.381 28.974 1.00 88.69 182 GLU A C 1
ATOM 1446 O O . GLU A 1 182 ? -7.374 -10.266 29.239 1.00 88.69 182 GLU A O 1
ATOM 1451 N N . ASN A 1 183 ? -5.237 -9.849 29.759 1.00 91.50 183 ASN A N 1
ATOM 1452 C CA . ASN A 1 183 ? -5.525 -9.172 31.023 1.00 91.50 183 ASN A CA 1
ATOM 1453 C C . ASN A 1 183 ? -5.736 -7.661 30.863 1.00 91.50 183 ASN A C 1
ATOM 1455 O O . ASN A 1 183 ? -5.991 -6.968 31.848 1.00 91.50 183 ASN A O 1
ATOM 1459 N N . ILE A 1 184 ? -5.613 -7.125 29.647 1.00 92.50 184 ILE A N 1
ATOM 1460 C CA . ILE A 1 184 ? -5.800 -5.703 29.360 1.00 92.50 184 ILE A CA 1
ATOM 1461 C C . ILE A 1 184 ? -7.188 -5.523 28.723 1.00 92.50 184 ILE A C 1
ATOM 1463 O O . ILE A 1 184 ? -7.366 -5.859 27.548 1.00 92.50 184 ILE A O 1
ATOM 1467 N N . PRO A 1 185 ? -8.190 -4.979 29.448 1.00 93.56 185 PRO A N 1
ATOM 1468 C CA . PRO A 1 185 ? -9.588 -5.021 29.010 1.00 93.56 185 PRO A CA 1
ATOM 1469 C C . PRO A 1 185 ? -9.839 -4.395 27.638 1.00 93.56 185 PRO A C 1
ATOM 1471 O O . PRO A 1 185 ? -10.608 -4.936 26.848 1.00 93.56 185 PRO A O 1
ATOM 1474 N N . ILE A 1 186 ? -9.157 -3.289 27.319 1.00 92.75 186 ILE A N 1
ATOM 1475 C CA . ILE A 1 186 ? -9.375 -2.580 26.053 1.00 92.75 186 ILE A CA 1
ATOM 1476 C C . ILE A 1 186 ? -9.007 -3.428 24.830 1.00 92.75 186 ILE A C 1
ATOM 1478 O O . ILE A 1 186 ? -9.719 -3.377 23.835 1.00 92.75 186 ILE A O 1
ATOM 1482 N N . PHE A 1 187 ? -7.964 -4.262 24.913 1.00 92.56 187 PHE A N 1
ATOM 1483 C CA . PHE A 1 187 ? -7.528 -5.102 23.793 1.00 92.56 187 PHE A CA 1
ATOM 1484 C C . PHE A 1 187 ? -8.390 -6.353 23.607 1.00 92.56 187 PHE A C 1
ATOM 1486 O O . PHE A 1 187 ? -8.402 -6.921 22.519 1.00 92.56 187 PHE A O 1
ATOM 1493 N N . ASN A 1 188 ? -9.148 -6.757 24.627 1.00 90.88 188 ASN A N 1
ATOM 1494 C CA . ASN A 1 188 ? -10.093 -7.878 24.547 1.00 90.88 188 ASN A CA 1
ATOM 1495 C C . ASN A 1 188 ? -11.532 -7.418 24.316 1.00 90.88 188 ASN A C 1
ATOM 1497 O O . ASN A 1 188 ? -12.430 -8.239 24.140 1.00 90.88 188 ASN A O 1
ATOM 1501 N N . HIS A 1 189 ? -11.768 -6.106 24.304 1.00 92.88 189 HIS A N 1
ATOM 1502 C CA . HIS A 1 189 ? -13.097 -5.571 24.100 1.00 92.88 189 HIS A CA 1
ATOM 1503 C C . HIS A 1 189 ? -13.595 -5.907 22.680 1.00 92.88 189 HIS A C 1
ATOM 1505 O O . HIS A 1 189 ? -12.877 -5.638 21.710 1.00 92.88 189 HIS A O 1
ATOM 1511 N N . PRO A 1 190 ? -14.833 -6.415 22.507 1.00 91.19 190 PRO A N 1
ATOM 1512 C CA . PRO A 1 190 ? -15.359 -6.792 21.191 1.00 91.19 190 PRO A CA 1
ATOM 1513 C C . PRO A 1 190 ? -15.319 -5.657 20.160 1.00 91.19 190 PRO A C 1
ATOM 1515 O O . PRO A 1 190 ? -15.057 -5.896 18.986 1.00 91.19 190 PRO A O 1
ATOM 1518 N N . ILE A 1 191 ? -15.523 -4.409 20.600 1.00 89.75 191 ILE A N 1
ATOM 1519 C CA . ILE A 1 191 ? -15.401 -3.225 19.729 1.00 89.75 191 ILE A CA 1
ATOM 1520 C C . ILE A 1 191 ? -13.963 -3.058 19.232 1.00 89.75 191 ILE A C 1
ATOM 1522 O O . ILE A 1 191 ? -13.766 -2.851 18.042 1.00 89.75 191 ILE A O 1
ATOM 1526 N N . TYR A 1 192 ? -12.957 -3.184 20.100 1.00 90.19 192 TYR A N 1
ATOM 1527 C CA . TYR A 1 192 ? -11.563 -3.073 19.670 1.00 90.19 192 TYR A CA 1
ATOM 1528 C C . TYR A 1 192 ? -11.236 -4.150 18.635 1.00 90.19 192 TYR A C 1
ATOM 1530 O O . TYR A 1 192 ? -10.704 -3.843 17.575 1.00 90.19 192 TYR A O 1
ATOM 1538 N N . GLN A 1 193 ? -11.639 -5.397 18.897 1.00 88.19 193 GLN A N 1
ATOM 1539 C CA . GLN A 1 193 ? -11.454 -6.495 17.951 1.00 88.19 193 GLN A CA 1
ATOM 1540 C C . GLN A 1 193 ? -12.149 -6.194 16.620 1.00 88.19 193 GLN A C 1
ATOM 1542 O O . GLN A 1 193 ? -11.502 -6.241 15.580 1.00 88.19 193 GLN A O 1
ATOM 1547 N N . LYS A 1 194 ? -13.418 -5.775 16.630 1.00 86.31 194 LYS A N 1
ATOM 1548 C CA . LYS A 1 194 ? -14.153 -5.435 15.404 1.00 86.31 194 LYS A CA 1
ATOM 1549 C C . LYS A 1 194 ? -13.475 -4.319 14.600 1.00 86.31 194 LYS A C 1
ATOM 1551 O O . LYS A 1 194 ? -13.314 -4.468 13.397 1.00 86.31 194 LYS A O 1
ATOM 1556 N N . PHE A 1 195 ? -13.082 -3.222 15.246 1.00 84.69 195 PHE A N 1
ATOM 1557 C CA . PHE A 1 195 ? -12.620 -2.013 14.555 1.00 84.69 195 PHE A CA 1
ATOM 1558 C C . PHE A 1 195 ? -11.122 -1.986 14.239 1.00 84.69 195 PHE A C 1
ATOM 1560 O O . PHE A 1 195 ? -10.728 -1.221 13.371 1.00 84.69 195 PHE A O 1
ATOM 1567 N N . MET A 1 196 ? -10.295 -2.792 14.913 1.00 83.44 196 MET A N 1
ATOM 1568 C CA . MET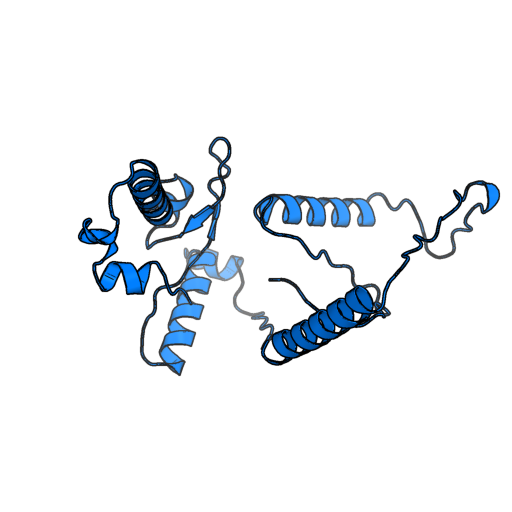 A 1 196 ? -8.831 -2.749 14.762 1.00 83.44 196 MET A CA 1
ATOM 1569 C C . MET A 1 196 ? -8.235 -3.969 14.056 1.00 83.44 196 MET A C 1
ATOM 1571 O O . MET A 1 196 ? -7.036 -3.977 13.785 1.00 83.44 196 MET A O 1
ATOM 1575 N N . SER A 1 197 ? -9.026 -5.016 13.794 1.00 75.38 197 SER A N 1
ATOM 1576 C CA . SER A 1 197 ? -8.523 -6.250 13.167 1.00 75.38 197 SER A CA 1
ATOM 1577 C C . SER A 1 197 ? -9.120 -6.560 11.795 1.00 75.38 197 SER A C 1
ATOM 1579 O O . SER A 1 197 ? -8.508 -7.310 11.040 1.00 75.38 197 SER A O 1
ATOM 1581 N N . HIS A 1 198 ? -10.267 -5.970 11.452 1.00 80.31 198 HIS A N 1
ATOM 1582 C CA . HIS A 1 198 ? -10.960 -6.220 10.190 1.00 80.31 198 HIS A CA 1
ATOM 1583 C C . HIS A 1 198 ? -11.367 -4.887 9.563 1.00 80.31 198 HIS A C 1
ATOM 1585 O O . HIS A 1 198 ? -12.394 -4.309 9.917 1.00 80.31 198 HIS A O 1
ATOM 1591 N N . PHE A 1 199 ? -10.531 -4.405 8.648 1.00 82.62 199 PHE A N 1
ATOM 1592 C CA . PHE A 1 199 ? -10.849 -3.260 7.807 1.00 82.62 199 PHE A CA 1
ATOM 1593 C C . PHE A 1 199 ? -11.332 -3.746 6.448 1.00 82.62 199 PHE A C 1
ATOM 1595 O O . PHE A 1 199 ? -10.802 -4.729 5.920 1.00 82.62 199 PHE A O 1
ATOM 1602 N N . VAL A 1 200 ? -12.317 -3.035 5.908 1.00 68.81 200 VAL A N 1
ATOM 1603 C CA . VAL A 1 200 ? -12.625 -3.057 4.476 1.00 68.81 200 VAL A CA 1
ATOM 1604 C C . VAL A 1 200 ? -11.791 -1.995 3.770 1.00 68.81 200 VAL A C 1
ATOM 1606 O O . VAL A 1 200 ? -11.592 -0.905 4.366 1.00 68.81 200 VAL A O 1
#

Sequence (200 aa):
MFSINCGWEWTNCKGTINLEHSWGDGVAVLRLMEEILKDTITNRFVSVGRQVDAAKAGETKRLEWKLNDSLRTTIRKASEQHVHRCSDLGFDCIEHVKLTKEKIKMARLSPDAIMQLGMQLAFYSIYGEFVPTYESCSTAAFLKGRTESKGKEIKEASLGQGFDRHFFGLKHTAERLGRPIENIPIFNHPIYQKFMSHFV

pLDDT: mean 87.58, std 14.34, range [25.64, 98.44]